Protein AF-A0A931ZXV3-F1 (afdb_monomer)

Solvent-accessible surface area (backbone atoms only — not comparable to full-atom values): 15435 Å² total; per-residue (Å²): 141,77,100,78,81,89,79,73,74,82,73,65,56,79,65,35,55,77,73,52,72,66,52,52,50,51,56,47,57,78,63,57,72,48,100,87,54,81,80,53,71,69,56,50,51,52,37,47,58,37,43,41,52,54,29,54,49,37,27,72,75,67,78,42,71,39,33,71,79,68,56,36,51,64,51,54,47,53,52,51,52,50,46,53,76,68,65,53,52,72,69,58,52,50,50,33,53,50,35,47,40,56,50,36,58,41,37,34,74,72,62,77,25,96,67,48,43,70,53,70,76,78,77,56,90,74,64,67,67,86,79,43,59,65,60,53,51,50,51,38,52,78,71,67,50,52,68,70,56,48,53,49,30,55,51,40,38,51,56,49,51,58,44,42,45,70,76,70,35,73,85,52,76,87,52,58,68,47,59,60,49,47,47,52,63,74,45,44,64,57,50,53,49,44,45,62,74,73,59,77,53,55,71,68,58,51,51,52,41,51,48,32,44,51,53,49,51,54,48,35,26,72,76,62,45,25,68,53,75,79,71,50,71,83,74,72,79,77,72,71,77,76,76,76,73,83,82,78,75,81,77,83,85,87,74,135

pLDDT: mean 74.28, std 17.93, range [25.81, 95.19]

Secondary structure (DSSP, 8-state):
--S----S----TTT-S---HHHHHHHHHHHT-STT-PPPHHHHHHHHHHHHHHHHHHHHHHSSPPPTTT--HHHHHHHHHHHHHTT--HHHHHHHHHHHHHHHHHHHHTTS-SS-TTSPP---TTS--TT-HHHHHHHHHHTT--HHHHHHHHHHHHHHHHHHHHHT-TTTTTS-HHHHHHHHHHHHHHHHHHHHHHS---HHHHHHHHHHHHHHHHHHHHTTSS-GGGTS-------PPP-PPP--PPPPP---

Sequence (256 aa):
MNPNDNSYKSYNLEASFNFSQEDLRELFNQTKLGHGRHFSEVTIKNYLADISHLGDWFVKEFHRPATAQEVTAEILKLFKDYLSGKKYSPRTIERHLSSIRTLFKVLKKQGIVAKDPTQKPAVDIEQKDAWHIRQFKDYLYVFGAADLTIKNYITDLRHFLGWVDQAVLASDFNSAEQYRFEKLIEVLPLYRQRLVKITNLAPASIKRKLSGIRKFLLWSAKEGFIRKELVETPRVPTAKPAVAAPVVLPAPNQAW

Structure (mmCIF, N/CA/C/O backbone):
data_AF-A0A931ZXV3-F1
#
_entry.id   AF-A0A931ZXV3-F1
#
loop_
_atom_site.group_PDB
_atom_site.id
_atom_site.type_symbol
_atom_site.label_atom_id
_atom_site.label_alt_id
_atom_site.label_comp_id
_atom_site.label_asym_id
_atom_site.label_entity_id
_atom_site.label_seq_id
_atom_site.pdbx_PDB_ins_code
_atom_site.Cartn_x
_atom_site.Cartn_y
_atom_site.Cartn_z
_atom_site.occupancy
_atom_site.B_iso_or_equiv
_atom_site.auth_seq_id
_atom_site.auth_comp_id
_atom_site.auth_asym_id
_atom_site.auth_atom_id
_atom_site.pdbx_PDB_model_num
ATOM 1 N N . MET A 1 1 ? -44.099 2.143 14.336 1.00 37.22 1 MET A N 1
ATOM 2 C CA . MET A 1 1 ? -43.015 2.424 13.370 1.00 37.22 1 MET A CA 1
ATOM 3 C C . MET A 1 1 ? -43.249 3.819 12.824 1.00 37.22 1 MET A C 1
ATOM 5 O O . MET A 1 1 ? -44.315 4.042 12.271 1.00 37.22 1 MET A O 1
ATOM 9 N N . ASN A 1 2 ? -42.319 4.750 13.049 1.00 25.81 2 ASN A N 1
ATOM 10 C CA . ASN A 1 2 ? -42.342 6.086 12.448 1.00 25.81 2 ASN A CA 1
ATOM 11 C C . ASN A 1 2 ? -41.019 6.276 11.670 1.00 25.81 2 ASN A C 1
ATOM 13 O O . ASN A 1 2 ? -39.975 6.023 12.271 1.00 25.81 2 ASN A O 1
ATOM 17 N N . PRO A 1 3 ? -41.028 6.648 10.373 1.00 34.56 3 PRO A N 1
ATOM 18 C CA . PRO A 1 3 ? -39.848 6.631 9.500 1.00 34.56 3 PRO A CA 1
ATOM 19 C C . PRO A 1 3 ? -38.984 7.907 9.550 1.00 34.56 3 PRO A C 1
ATOM 21 O O . PRO A 1 3 ? -38.171 8.112 8.657 1.00 34.56 3 PRO A O 1
ATOM 24 N N . ASN A 1 4 ? -39.154 8.771 10.555 1.00 35.97 4 ASN A N 1
ATOM 25 C CA . ASN A 1 4 ? -38.566 10.115 10.586 1.00 35.97 4 ASN A CA 1
ATOM 26 C C . ASN A 1 4 ? -37.928 10.460 11.943 1.00 35.97 4 ASN A C 1
ATOM 28 O O . ASN A 1 4 ? -38.341 11.404 12.610 1.00 35.97 4 ASN A O 1
ATOM 32 N N . ASP A 1 5 ? -36.886 9.728 12.332 1.00 33.16 5 ASP A N 1
ATOM 33 C CA . ASP A 1 5 ? -35.895 10.262 13.275 1.00 33.16 5 ASP A CA 1
ATOM 34 C C . ASP A 1 5 ? -34.510 10.200 12.627 1.00 33.16 5 ASP A C 1
ATOM 36 O O . ASP A 1 5 ? -33.680 9.330 12.885 1.00 33.16 5 ASP A O 1
ATOM 40 N N . ASN A 1 6 ? -34.331 11.086 11.649 1.00 33.66 6 ASN A N 1
ATOM 41 C CA . ASN A 1 6 ? -33.092 11.284 10.912 1.00 33.66 6 ASN A CA 1
ATOM 42 C C . ASN A 1 6 ? -32.371 12.530 11.458 1.00 33.66 6 ASN A C 1
ATOM 44 O O . ASN A 1 6 ? -32.012 13.427 10.699 1.00 33.66 6 ASN A O 1
ATOM 48 N N . SER A 1 7 ? -32.222 12.625 12.788 1.00 31.86 7 SER A N 1
ATOM 49 C CA . SER A 1 7 ? -31.469 13.703 13.452 1.00 31.86 7 SER A CA 1
ATOM 50 C C . SER A 1 7 ? -30.164 13.223 14.103 1.00 31.86 7 SER A C 1
ATOM 52 O O . SER A 1 7 ? -29.620 13.886 14.992 1.00 31.86 7 SER A O 1
ATOM 54 N N . TYR A 1 8 ? -29.627 12.079 13.685 1.00 32.88 8 TYR A N 1
ATOM 55 C CA . TYR A 1 8 ? -28.357 11.591 14.209 1.00 32.88 8 TYR A CA 1
ATOM 56 C C . TYR A 1 8 ? -27.224 12.197 13.399 1.00 32.88 8 TYR A C 1
ATOM 58 O O . TYR A 1 8 ? -27.027 11.857 12.236 1.00 32.88 8 TYR A O 1
ATOM 66 N N . LYS A 1 9 ? -26.555 13.165 14.038 1.00 36.66 9 LYS A N 1
ATOM 67 C CA . LYS A 1 9 ? -25.330 13.849 13.616 1.00 36.66 9 LYS A CA 1
ATOM 68 C C . LYS A 1 9 ? -24.634 13.110 12.478 1.00 36.66 9 LYS A C 1
ATOM 70 O O . LYS A 1 9 ? -24.043 12.055 12.683 1.00 36.66 9 LYS A O 1
ATOM 75 N N . SER A 1 10 ? -24.690 13.708 11.294 1.00 33.28 10 SER A N 1
ATOM 76 C CA . SER A 1 10 ? -23.795 13.417 10.186 1.00 33.28 10 SER A CA 1
ATOM 77 C C . SER A 1 10 ? -22.363 13.450 10.714 1.00 33.28 10 SER A C 1
ATOM 79 O O . SER A 1 10 ? -21.776 14.522 10.888 1.00 33.28 10 SER A O 1
ATOM 81 N N . TYR A 1 11 ? -21.820 12.288 11.061 1.00 44.19 11 TYR A N 1
ATOM 82 C CA . TYR A 1 11 ? -20.425 12.185 11.426 1.00 44.19 11 TYR A CA 1
ATOM 83 C C . TYR A 1 11 ? -19.626 12.648 10.214 1.00 44.19 11 TYR A C 1
ATOM 85 O O . TYR A 1 11 ? -19.637 11.993 9.174 1.00 44.19 11 TYR A O 1
ATOM 93 N N . ASN A 1 12 ? -18.931 13.777 10.342 1.00 42.66 12 ASN A N 1
ATOM 94 C CA . ASN A 1 12 ? -17.925 14.216 9.379 1.00 42.66 12 ASN A CA 1
ATOM 95 C C . ASN A 1 12 ? -16.690 13.296 9.487 1.00 42.66 12 ASN A C 1
ATOM 97 O O . ASN A 1 12 ? -15.582 13.731 9.788 1.00 42.66 12 ASN A O 1
ATOM 101 N N . LEU A 1 13 ? -16.882 11.994 9.249 1.00 48.91 13 LEU A N 1
ATOM 102 C CA . LEU A 1 13 ? -15.824 10.987 9.101 1.00 48.91 13 LEU A CA 1
ATOM 103 C C . LEU A 1 13 ? -15.033 11.188 7.802 1.00 48.91 13 LEU A C 1
ATOM 105 O O . LEU A 1 13 ? -13.986 10.573 7.616 1.00 48.91 13 LEU A O 1
ATOM 109 N N . GLU A 1 14 ? -15.502 12.095 6.942 1.00 43.53 14 GLU A N 1
ATOM 110 C CA . GLU A 1 14 ? -14.742 12.634 5.818 1.00 43.53 14 GLU A CA 1
ATOM 111 C C . GLU A 1 14 ? -13.642 13.620 6.253 1.00 43.53 14 GLU A C 1
ATOM 113 O O . GLU A 1 14 ? -12.768 13.926 5.449 1.00 43.53 14 GLU A O 1
ATOM 118 N N . ALA A 1 15 ? -13.631 14.109 7.505 1.00 48.56 15 ALA A N 1
ATOM 119 C CA . ALA A 1 15 ? -12.766 15.230 7.886 1.00 48.56 15 ALA A CA 1
ATOM 120 C C . ALA 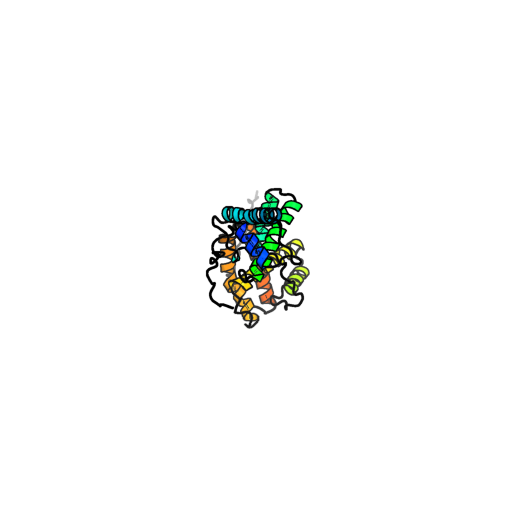A 1 15 ? -11.475 14.861 8.648 1.00 48.56 15 ALA A C 1
ATOM 122 O O . ALA A 1 15 ? -10.474 15.551 8.462 1.00 48.56 15 ALA A O 1
ATOM 123 N N . SER A 1 16 ? -11.439 13.833 9.515 1.00 59.50 16 SER A N 1
ATOM 124 C CA . SER A 1 16 ? -10.194 13.441 10.220 1.00 59.50 16 SER A CA 1
ATOM 125 C C . SER A 1 16 ? -10.300 12.149 11.058 1.00 59.50 16 SER A C 1
ATOM 127 O O . SER A 1 16 ? -11.379 11.803 11.526 1.00 59.50 16 SER A O 1
ATOM 129 N N . PHE A 1 17 ? -9.166 11.494 11.355 1.00 66.38 17 PHE A N 1
ATOM 130 C CA . PHE A 1 17 ? -9.005 10.418 12.367 1.00 66.38 17 PHE A CA 1
ATOM 131 C C . PHE A 1 17 ? -9.146 10.881 13.840 1.00 66.38 17 PHE A C 1
ATOM 133 O O . PHE A 1 17 ? -8.541 10.300 14.742 1.00 66.38 17 PHE A O 1
ATOM 140 N N . ASN A 1 18 ? -9.945 11.911 14.111 1.00 64.50 18 ASN A N 1
ATOM 141 C CA . ASN A 1 18 ? -10.156 12.450 15.457 1.00 64.50 18 ASN A CA 1
ATOM 142 C C . ASN A 1 18 ? -11.434 11.880 16.077 1.00 64.50 18 ASN A C 1
ATOM 144 O O . ASN A 1 18 ? -12.425 12.586 16.239 1.00 64.50 18 ASN A O 1
ATOM 148 N N . PHE A 1 19 ? -11.416 10.589 16.403 1.00 68.25 19 PHE A N 1
ATOM 149 C CA . PHE A 1 19 ? -12.528 9.957 17.110 1.00 68.25 19 PHE A CA 1
ATOM 150 C C . PHE A 1 19 ? -12.560 10.398 18.583 1.00 68.25 19 PHE A C 1
ATOM 152 O O . PHE A 1 19 ? -11.521 10.469 19.235 1.00 68.25 19 PHE A O 1
ATOM 159 N N . SER A 1 20 ? -13.744 10.649 19.134 1.00 71.81 20 SER A N 1
ATOM 160 C CA . SER A 1 20 ? -13.982 10.702 20.580 1.00 71.81 20 SER A CA 1
ATOM 161 C C . SER A 1 20 ? -14.207 9.294 21.159 1.00 71.81 20 SER A C 1
ATOM 163 O O . SER A 1 20 ? -14.330 8.304 20.427 1.00 71.81 20 SER A O 1
ATOM 165 N N . GLN A 1 21 ? -14.251 9.174 22.494 1.00 72.69 21 GLN A N 1
ATOM 166 C CA . GLN A 1 21 ? -14.599 7.898 23.138 1.00 72.69 21 GLN A CA 1
ATOM 167 C C . GLN A 1 21 ? -16.034 7.488 22.797 1.00 72.69 21 GLN A C 1
ATOM 169 O O . GLN A 1 21 ? -16.299 6.307 22.574 1.00 72.69 21 GLN A O 1
ATOM 174 N N . GLU A 1 22 ? -16.937 8.462 22.729 1.00 73.88 22 GLU A N 1
ATOM 175 C CA . GLU A 1 22 ? -18.334 8.306 22.348 1.00 73.88 22 GLU A CA 1
ATOM 176 C C . GLU A 1 22 ? -18.450 7.805 20.906 1.00 73.88 22 GLU A C 1
ATOM 178 O O . GLU A 1 22 ? -19.170 6.834 20.671 1.00 73.88 22 GLU A O 1
ATOM 183 N N . ASP A 1 23 ? -17.666 8.367 19.979 1.00 76.38 23 ASP A N 1
ATOM 184 C CA . ASP A 1 23 ? -17.665 7.949 18.572 1.00 76.38 23 ASP A CA 1
ATOM 185 C C . ASP A 1 23 ? -17.268 6.479 18.442 1.00 76.38 23 ASP A C 1
ATOM 187 O O . ASP A 1 23 ? -17.995 5.693 17.840 1.00 76.38 23 ASP A O 1
ATOM 191 N N . LEU A 1 24 ? -16.148 6.062 19.050 1.00 75.50 24 LEU A N 1
ATOM 192 C CA . LEU A 1 24 ? -15.716 4.659 18.989 1.00 75.50 24 LEU A CA 1
ATOM 193 C C . LEU A 1 24 ? -16.680 3.717 19.706 1.00 75.50 24 LEU A C 1
ATOM 195 O O . LEU A 1 24 ? -16.879 2.584 19.260 1.00 75.50 24 LEU A O 1
ATOM 199 N N . ARG A 1 25 ? -17.280 4.162 20.813 1.00 76.00 25 ARG A N 1
ATOM 200 C CA . ARG A 1 25 ? -18.271 3.377 21.548 1.00 76.00 25 ARG A CA 1
ATOM 201 C C . ARG A 1 25 ? -19.493 3.114 20.681 1.00 76.00 25 ARG A C 1
ATOM 203 O O . ARG A 1 25 ? -19.927 1.967 20.588 1.00 76.00 25 ARG A O 1
ATOM 210 N N . GLU A 1 26 ? -20.024 4.141 20.033 1.00 75.88 26 GLU A N 1
ATOM 211 C CA . GLU A 1 26 ? -21.154 4.016 19.118 1.00 75.88 26 GLU A CA 1
ATOM 212 C C . GLU A 1 26 ? -20.805 3.121 17.924 1.00 75.88 26 GLU A C 1
ATOM 214 O O . GLU A 1 26 ? -21.494 2.127 17.671 1.00 75.88 26 GLU A O 1
ATOM 219 N N . LEU A 1 27 ? -19.666 3.392 17.283 1.00 74.94 27 LEU A N 1
ATOM 220 C CA . LEU A 1 27 ? -19.156 2.639 16.142 1.00 74.94 27 LEU A CA 1
ATOM 221 C C . LEU A 1 27 ? -19.032 1.139 16.467 1.00 74.94 27 LEU A C 1
ATOM 22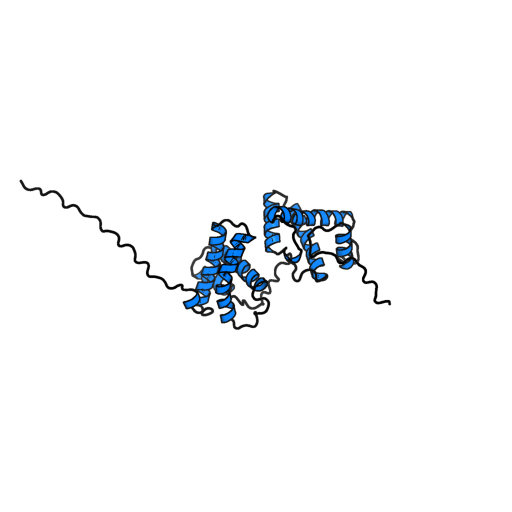3 O O . LEU A 1 27 ? -19.475 0.270 15.712 1.00 74.94 27 LEU A O 1
ATOM 227 N N . PHE A 1 28 ? -18.467 0.795 17.625 1.00 76.44 28 PHE A N 1
ATOM 228 C CA . PHE A 1 28 ? -18.265 -0.600 18.020 1.00 76.44 28 PHE A CA 1
ATOM 229 C C . PHE A 1 28 ? -19.561 -1.283 18.474 1.00 76.44 28 PHE A C 1
ATOM 231 O O . PHE A 1 28 ? -19.766 -2.463 18.163 1.00 76.44 28 PHE A O 1
ATOM 238 N N . ASN A 1 29 ? -20.455 -0.556 19.150 1.00 72.81 29 ASN A N 1
ATOM 239 C CA . ASN A 1 29 ? -21.741 -1.075 19.619 1.00 72.81 29 ASN A CA 1
ATOM 240 C C . ASN A 1 29 ? -22.680 -1.428 18.461 1.00 72.81 29 ASN A C 1
ATOM 242 O O . ASN A 1 29 ? -23.260 -2.516 18.457 1.00 72.81 29 ASN A O 1
ATOM 246 N N . GLN A 1 30 ? -22.783 -0.560 17.451 1.00 67.31 30 GLN A N 1
ATOM 247 C CA . GLN A 1 30 ? -23.613 -0.801 16.264 1.00 67.31 30 GLN A CA 1
ATOM 248 C C . GLN A 1 30 ? -23.159 -2.044 15.485 1.00 67.31 30 GLN A C 1
ATOM 250 O O . GLN A 1 30 ? -23.952 -2.753 14.865 1.00 67.31 30 GLN A O 1
ATOM 255 N N . THR A 1 31 ? -21.867 -2.361 15.557 1.00 63.34 31 THR A N 1
ATOM 256 C CA . THR A 1 31 ? -21.257 -3.389 14.715 1.00 63.34 31 THR A CA 1
ATOM 257 C C . THR A 1 31 ? -21.277 -4.788 15.345 1.00 63.34 31 THR A C 1
ATOM 259 O O . THR A 1 31 ? -20.974 -5.764 14.648 1.00 63.34 31 THR A O 1
ATOM 262 N N . LYS A 1 32 ? -21.685 -4.913 16.623 1.00 61.75 32 LYS A N 1
ATOM 263 C CA . LYS A 1 32 ? -21.691 -6.157 17.426 1.00 61.75 32 LYS A CA 1
ATOM 264 C C . LYS A 1 32 ? -20.383 -6.950 17.299 1.00 61.75 32 LYS A C 1
ATOM 266 O O . LYS A 1 32 ? -20.374 -8.131 16.944 1.00 61.75 32 LYS A O 1
ATOM 271 N N . LEU A 1 33 ? -19.250 -6.292 17.533 1.00 59.88 33 LEU A N 1
ATOM 272 C CA . LEU A 1 33 ? -17.949 -6.958 17.539 1.00 59.88 33 LEU A CA 1
ATOM 273 C C . LEU A 1 33 ? -17.781 -7.793 18.817 1.00 59.88 33 LEU A C 1
ATOM 275 O O . LEU A 1 33 ? -17.351 -7.297 19.849 1.00 59.88 33 LEU A O 1
ATOM 279 N N . GLY A 1 34 ? -18.106 -9.081 18.715 1.00 46.31 34 GLY A N 1
ATOM 280 C CA . GLY A 1 34 ? -18.023 -10.053 19.807 1.00 46.31 34 GLY A CA 1
ATOM 281 C C . GLY A 1 34 ? -19.412 -10.491 20.255 1.00 46.31 34 GLY A C 1
ATOM 282 O O . GLY A 1 34 ? -20.299 -9.655 20.334 1.00 46.31 34 GLY A O 1
ATOM 283 N N . HIS A 1 35 ? -19.572 -11.800 20.483 1.00 47.56 35 HIS A N 1
ATOM 284 C CA . HIS A 1 35 ? -20.712 -12.607 20.969 1.00 47.56 35 HIS A CA 1
ATOM 285 C C . HIS A 1 35 ? -21.844 -11.907 21.780 1.00 47.56 35 HIS A C 1
ATOM 287 O O . HIS A 1 35 ? -22.219 -12.373 22.851 1.00 47.56 35 HIS A O 1
ATOM 293 N N . GLY A 1 36 ? -22.401 -10.792 21.303 1.00 54.00 36 GLY A N 1
ATOM 294 C CA . GLY A 1 36 ? -23.439 -10.004 21.968 1.00 54.00 36 GLY A CA 1
ATOM 295 C C . GLY A 1 36 ? -23.000 -9.141 23.163 1.00 54.00 36 GLY A C 1
ATOM 296 O O . GLY A 1 36 ? -23.876 -8.721 23.910 1.00 54.00 36 GLY A O 1
ATOM 297 N N . ARG A 1 37 ? -21.702 -8.863 23.384 1.00 56.44 37 ARG A N 1
ATOM 298 C CA . ARG A 1 37 ? -21.237 -8.055 24.540 1.00 56.44 37 ARG A CA 1
ATOM 299 C C . ARG A 1 37 ? -20.595 -6.729 24.132 1.00 56.44 37 ARG A C 1
ATOM 301 O O . ARG A 1 37 ? -19.805 -6.683 23.196 1.00 56.44 37 ARG A O 1
ATOM 308 N N . HIS A 1 38 ? -20.901 -5.679 24.892 1.00 67.62 38 HIS A N 1
ATOM 309 C CA . HIS A 1 38 ? -20.267 -4.364 24.791 1.00 67.62 38 HIS A CA 1
ATOM 310 C C . HIS A 1 38 ? -18.815 -4.407 25.295 1.00 67.62 38 HIS A C 1
ATOM 312 O O . HIS A 1 38 ? -18.513 -5.096 26.272 1.00 67.62 38 HIS A O 1
ATOM 318 N N . PHE A 1 39 ? -17.915 -3.658 24.651 1.00 72.06 39 PHE A N 1
ATOM 319 C CA . PHE A 1 39 ? -16.560 -3.455 25.171 1.00 72.06 39 PHE A CA 1
ATOM 320 C C . PHE A 1 39 ? -16.594 -2.610 26.452 1.00 72.06 39 PHE A C 1
ATOM 322 O O . PHE A 1 39 ? -17.440 -1.727 26.595 1.00 72.06 39 PHE A O 1
ATOM 329 N N . SER A 1 40 ? -15.659 -2.858 27.374 1.00 80.00 40 SER A N 1
ATOM 330 C CA . SER A 1 40 ? -15.504 -2.020 28.568 1.00 80.00 40 SER A CA 1
ATOM 331 C C . SER A 1 40 ? -14.970 -0.630 28.201 1.00 80.00 40 SER A C 1
ATOM 333 O O . SER A 1 40 ? -14.288 -0.465 27.187 1.00 80.00 40 SER A O 1
ATOM 335 N N . GLU A 1 41 ? -15.213 0.366 29.055 1.00 78.00 41 GLU A N 1
ATOM 336 C CA . GLU A 1 41 ? -14.675 1.722 28.863 1.00 78.00 41 GLU A CA 1
ATOM 337 C C . GLU A 1 41 ? -13.147 1.737 28.775 1.00 78.00 41 GLU A C 1
ATOM 339 O O . GLU A 1 41 ? -12.574 2.448 27.954 1.00 78.00 41 GLU A O 1
ATOM 344 N N . VAL A 1 42 ? -12.475 0.909 29.579 1.00 80.50 42 VAL A N 1
ATOM 345 C CA . VAL A 1 42 ? -11.012 0.770 29.551 1.00 80.50 42 VAL A CA 1
ATOM 346 C C . VAL A 1 42 ? -10.549 0.239 28.194 1.00 80.50 42 VAL A C 1
ATOM 348 O O . VAL A 1 42 ? -9.579 0.734 27.625 1.00 80.50 42 VAL A O 1
ATOM 351 N N . THR A 1 43 ? -11.260 -0.743 27.638 1.00 81.50 43 THR A N 1
ATOM 352 C CA . THR A 1 43 ? -10.966 -1.276 26.307 1.00 81.50 43 THR A CA 1
ATOM 353 C C . THR A 1 43 ? -11.169 -0.215 25.223 1.00 81.50 43 THR A C 1
ATOM 355 O O . THR A 1 43 ? -10.306 -0.078 24.360 1.00 81.50 43 THR A O 1
ATOM 358 N N . ILE A 1 44 ? -12.248 0.571 25.287 1.00 82.56 44 ILE A N 1
ATOM 359 C CA . ILE A 1 44 ? -12.516 1.662 24.334 1.00 82.56 44 ILE A CA 1
ATOM 360 C C . ILE A 1 44 ? -11.432 2.743 24.421 1.00 82.56 44 ILE A C 1
ATOM 362 O O . ILE A 1 44 ? -10.899 3.144 23.391 1.00 82.56 44 ILE A O 1
ATOM 366 N N . LYS A 1 45 ? -11.032 3.154 25.631 1.00 82.38 45 LYS A N 1
ATOM 367 C CA . LYS A 1 45 ? -9.932 4.110 25.849 1.00 82.38 45 LYS A CA 1
ATOM 368 C C . LYS A 1 45 ? -8.612 3.620 25.258 1.00 82.38 45 LYS A C 1
ATOM 370 O O . LYS A 1 45 ? -7.903 4.392 24.620 1.00 82.38 45 LYS A O 1
ATOM 375 N N . ASN A 1 46 ? -8.298 2.337 25.431 1.00 85.06 46 ASN A N 1
ATOM 376 C CA . ASN A 1 46 ? -7.087 1.747 24.864 1.00 85.06 46 ASN A CA 1
ATOM 377 C C . ASN A 1 46 ? -7.121 1.728 23.332 1.00 85.06 46 ASN A C 1
ATOM 379 O O . ASN A 1 46 ? -6.126 2.087 22.706 1.00 85.06 46 ASN A O 1
ATOM 383 N N . TYR A 1 47 ? -8.260 1.354 22.736 1.00 87.00 47 TYR A N 1
ATOM 384 C CA . TYR A 1 47 ? -8.451 1.438 21.288 1.00 87.00 47 TYR A CA 1
ATOM 385 C C . TYR A 1 47 ? -8.294 2.874 20.791 1.00 87.00 47 TYR A C 1
ATOM 387 O O . TYR A 1 47 ? -7.585 3.095 19.813 1.00 87.00 47 TYR A O 1
ATOM 395 N N . LEU A 1 48 ? -8.902 3.838 21.487 1.00 85.81 48 LEU A N 1
ATOM 396 C CA . LEU A 1 48 ? -8.817 5.246 21.133 1.00 85.81 48 LEU A CA 1
ATOM 397 C C . LEU A 1 48 ? -7.369 5.730 21.121 1.00 85.81 48 LEU A C 1
ATOM 399 O O . LEU A 1 48 ? -6.912 6.222 20.098 1.00 85.81 48 LEU A O 1
ATOM 403 N N . ALA A 1 49 ? -6.632 5.513 22.212 1.00 85.69 49 ALA A N 1
ATOM 404 C CA . ALA A 1 49 ? -5.227 5.904 22.305 1.00 85.69 49 ALA A CA 1
ATOM 405 C C . ALA A 1 49 ? -4.385 5.297 21.169 1.00 85.69 49 ALA A C 1
ATOM 407 O O . ALA A 1 49 ? -3.525 5.958 20.586 1.00 85.69 49 ALA A O 1
ATOM 408 N N . ASP A 1 50 ? -4.659 4.040 20.817 1.00 89.44 50 ASP A N 1
ATOM 409 C CA . ASP A 1 50 ? -3.934 3.354 19.756 1.00 89.44 50 ASP A CA 1
ATOM 410 C C . ASP A 1 50 ? -4.250 3.887 18.358 1.00 89.44 50 ASP A C 1
ATOM 412 O O . ASP A 1 50 ? -3.349 3.932 17.519 1.00 89.44 50 ASP A O 1
ATOM 416 N N . ILE A 1 51 ? -5.503 4.276 18.113 1.00 88.75 51 ILE A N 1
ATOM 417 C CA . ILE A 1 51 ? -5.968 4.871 16.856 1.00 88.75 51 ILE A CA 1
ATOM 418 C C . ILE A 1 51 ? -5.462 6.314 16.735 1.00 88.75 51 ILE A C 1
ATOM 420 O O . ILE A 1 51 ? -4.981 6.698 15.669 1.00 88.75 51 ILE A O 1
ATOM 424 N N . SER A 1 52 ? -5.482 7.091 17.821 1.00 87.12 52 SER A N 1
ATOM 425 C CA . SER A 1 52 ? -4.965 8.464 17.846 1.00 87.12 52 SER A CA 1
ATOM 426 C C . SER A 1 52 ? -3.487 8.522 17.471 1.00 87.12 52 SER A C 1
ATOM 428 O O . SER A 1 52 ? -3.101 9.394 16.706 1.00 87.12 52 SER A O 1
ATOM 430 N N . HIS A 1 53 ? -2.666 7.547 17.878 1.00 89.06 53 HIS A N 1
ATOM 431 C CA . HIS A 1 53 ? -1.265 7.489 17.440 1.00 89.06 53 HIS A CA 1
ATOM 432 C C . HIS A 1 53 ? -1.093 7.402 15.916 1.00 89.06 53 HIS A C 1
ATOM 434 O O . HIS A 1 53 ? -0.120 7.947 15.392 1.00 89.06 53 HIS A O 1
ATOM 440 N N . LEU A 1 54 ? -2.003 6.728 15.202 1.00 88.75 54 LEU A N 1
ATOM 441 C CA . LEU A 1 54 ? -1.991 6.707 13.737 1.00 88.75 54 LEU A CA 1
ATOM 442 C C . LEU A 1 54 ? -2.322 8.098 13.181 1.00 88.75 54 LEU A C 1
ATOM 444 O O . LEU A 1 54 ? -1.611 8.575 12.299 1.00 88.75 54 LEU A O 1
ATOM 448 N N . GLY A 1 55 ? -3.360 8.749 13.714 1.00 84.50 55 GLY A N 1
ATOM 449 C CA . GLY A 1 55 ? -3.753 10.108 13.328 1.00 84.50 55 GLY A CA 1
ATOM 450 C C . GLY A 1 55 ? -2.647 11.135 13.585 1.00 84.50 55 GLY A C 1
ATOM 451 O O . GLY A 1 55 ? -2.259 11.863 12.674 1.00 84.50 55 GLY A O 1
ATOM 452 N N . ASP A 1 56 ? -2.067 11.128 14.785 1.00 85.00 56 ASP A N 1
ATOM 453 C CA . ASP A 1 56 ? -0.975 12.017 15.191 1.00 85.00 56 ASP A CA 1
ATOM 454 C C . ASP A 1 56 ? 0.266 11.835 14.323 1.00 85.00 56 ASP A C 1
ATOM 456 O O . ASP A 1 56 ? 0.909 12.808 13.923 1.00 85.00 56 ASP A O 1
ATOM 460 N N . TRP A 1 57 ? 0.638 10.580 14.049 1.00 89.25 57 TRP A N 1
ATOM 461 C CA . TRP A 1 57 ? 1.745 10.290 13.148 1.00 89.25 57 TRP A CA 1
ATOM 462 C C . TRP A 1 57 ? 1.447 10.811 11.742 1.00 89.25 57 TRP A C 1
ATOM 464 O O . TRP A 1 57 ? 2.305 11.458 11.149 1.00 89.25 57 TRP A O 1
ATOM 474 N N . PHE A 1 58 ? 0.232 10.607 11.235 1.00 84.00 58 PHE A N 1
ATOM 475 C CA . PHE A 1 58 ? -0.143 11.079 9.909 1.00 84.00 58 PHE A CA 1
ATOM 476 C C . PHE A 1 58 ? -0.095 12.609 9.809 1.00 84.00 58 PHE A C 1
ATOM 478 O O . PHE A 1 58 ? 0.449 13.140 8.846 1.00 84.00 58 PHE A O 1
ATOM 485 N N . VAL A 1 59 ? -0.583 13.333 10.821 1.00 81.50 59 VAL A N 1
ATOM 486 C CA . VAL A 1 59 ? -0.484 14.803 10.874 1.00 81.50 59 VAL A CA 1
ATOM 487 C C . VAL A 1 59 ? 0.972 15.258 10.886 1.00 81.50 59 VAL A C 1
ATOM 489 O O . VAL A 1 59 ? 1.316 16.223 10.208 1.00 81.50 59 VAL A O 1
ATOM 492 N N . LYS A 1 60 ? 1.847 14.565 11.620 1.00 79.75 60 LYS A N 1
ATOM 493 C CA . LYS A 1 60 ? 3.283 14.884 11.650 1.00 79.75 60 LYS A CA 1
ATOM 494 C C . LYS A 1 60 ? 3.969 14.616 10.313 1.00 79.75 60 LYS A C 1
ATOM 496 O O . LYS A 1 60 ? 4.823 15.402 9.923 1.00 79.75 60 LYS A O 1
ATOM 501 N N . GLU A 1 61 ? 3.604 13.529 9.640 1.00 82.50 61 GLU A N 1
ATOM 502 C CA . GLU A 1 61 ? 4.233 13.085 8.392 1.00 82.50 61 GLU A CA 1
ATOM 503 C C . GLU A 1 61 ? 3.724 13.863 7.166 1.00 82.50 61 GLU A C 1
ATOM 505 O O . GLU A 1 61 ? 4.495 14.176 6.265 1.00 82.50 61 GLU A O 1
ATOM 510 N N . PHE A 1 62 ? 2.430 14.198 7.131 1.00 78.00 62 PHE A N 1
ATOM 511 C CA . PHE A 1 62 ? 1.761 14.781 5.961 1.00 78.00 62 PHE A CA 1
ATOM 512 C C . PHE A 1 62 ? 1.238 16.208 6.189 1.00 78.00 62 PHE A C 1
ATOM 514 O O . PHE A 1 62 ? 0.638 16.785 5.283 1.00 78.00 62 PHE A O 1
ATOM 521 N N . HIS A 1 63 ? 1.457 16.781 7.378 1.00 76.75 63 HIS A N 1
ATOM 522 C CA . HIS A 1 63 ? 1.066 18.146 7.769 1.00 76.75 63 HIS A CA 1
ATOM 523 C C . HIS A 1 63 ? -0.430 18.462 7.620 1.00 76.75 63 HIS A C 1
ATOM 525 O O . HIS A 1 63 ? -0.823 19.614 7.445 1.00 76.75 63 HIS A O 1
ATOM 531 N N . ARG A 1 64 ? -1.276 17.433 7.702 1.00 77.50 64 ARG A N 1
ATOM 532 C CA . ARG A 1 64 ? -2.739 17.534 7.653 1.00 77.50 64 ARG A CA 1
ATOM 533 C C . ARG A 1 64 ? -3.383 16.292 8.277 1.00 77.50 64 ARG A C 1
ATOM 535 O O . ARG A 1 64 ? -2.713 15.262 8.365 1.00 77.50 64 ARG A O 1
ATOM 542 N N . PRO A 1 65 ? -4.663 16.339 8.677 1.00 74.38 65 PRO A N 1
ATOM 543 C CA . PRO A 1 65 ? -5.359 15.147 9.148 1.00 74.38 65 PRO A CA 1
ATOM 544 C C . PRO A 1 65 ? -5.517 14.092 8.043 1.00 74.38 65 PRO A C 1
ATOM 546 O O . PRO A 1 65 ? -5.667 14.417 6.862 1.00 74.38 65 PRO A O 1
ATOM 549 N N . ALA A 1 66 ? -5.497 12.821 8.451 1.00 74.81 66 ALA A N 1
ATOM 550 C CA . ALA A 1 66 ? -5.883 11.696 7.603 1.00 74.81 66 ALA A CA 1
ATOM 551 C C . ALA A 1 66 ? -7.401 11.590 7.496 1.00 74.81 66 ALA A C 1
ATOM 553 O O . ALA A 1 66 ? -8.094 11.736 8.502 1.00 74.81 66 ALA A O 1
ATOM 554 N N . THR A 1 67 ? -7.891 11.196 6.326 1.00 80.19 67 THR A N 1
ATOM 555 C CA . THR A 1 67 ? -9.246 10.656 6.150 1.00 80.19 67 THR A CA 1
ATOM 556 C C . THR A 1 67 ? -9.217 9.127 6.111 1.00 80.19 67 THR A C 1
ATOM 558 O O . THR A 1 67 ? -8.195 8.521 5.766 1.00 80.19 67 THR A O 1
ATOM 561 N N . ALA A 1 68 ? -10.328 8.472 6.467 1.00 80.56 68 ALA A N 1
ATOM 562 C CA . ALA A 1 68 ? -10.419 7.007 6.519 1.00 80.56 68 ALA A CA 1
ATOM 563 C C . ALA A 1 68 ? -10.031 6.330 5.192 1.00 80.56 68 ALA A C 1
ATOM 565 O O . ALA A 1 68 ? -9.424 5.260 5.191 1.00 80.56 68 AL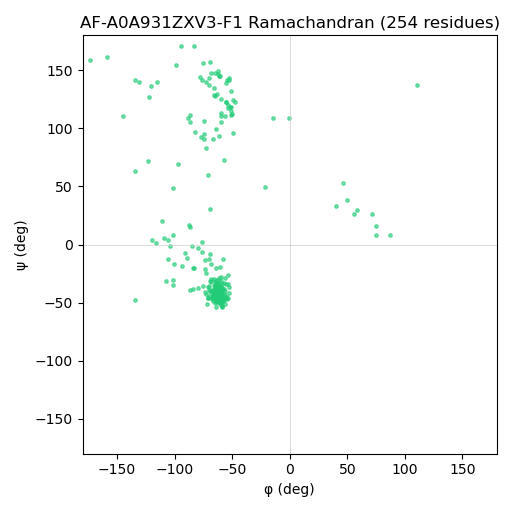A A O 1
ATOM 566 N N . GLN A 1 69 ? -10.339 6.978 4.070 1.00 76.75 69 GLN A N 1
ATOM 567 C CA . GLN A 1 69 ? -10.087 6.502 2.712 1.00 76.75 69 GLN A CA 1
ATOM 568 C C . GLN A 1 69 ? -8.600 6.561 2.329 1.00 76.75 69 GLN A C 1
ATOM 570 O O . GLN A 1 69 ? -8.147 5.798 1.477 1.00 76.75 69 GLN A O 1
ATOM 575 N N . GLU A 1 70 ? -7.821 7.435 2.967 1.00 76.12 70 GLU A N 1
ATOM 576 C CA . GLU A 1 70 ? -6.397 7.619 2.667 1.00 76.12 70 GLU A CA 1
ATOM 577 C C . GLU A 1 70 ? -5.497 6.610 3.371 1.00 76.12 70 GLU A C 1
ATOM 579 O O . GLU A 1 70 ? -4.364 6.368 2.943 1.00 76.12 70 GLU A O 1
ATOM 584 N N . VAL A 1 71 ? -5.990 5.984 4.437 1.00 84.00 71 VAL A N 1
ATOM 585 C CA . VAL A 1 71 ? -5.250 4.945 5.143 1.00 84.00 71 VAL A CA 1
ATOM 586 C C . VAL A 1 71 ? -5.321 3.656 4.334 1.00 84.00 71 VAL A C 1
ATOM 588 O O . VAL A 1 71 ? -6.230 2.842 4.446 1.00 84.00 71 VAL A O 1
ATOM 591 N N . THR A 1 72 ? -4.313 3.474 3.491 1.00 85.81 72 THR A N 1
ATOM 592 C CA . THR A 1 72 ? -4.106 2.267 2.687 1.00 85.81 72 THR A CA 1
ATOM 593 C C . THR A 1 72 ? -3.156 1.288 3.383 1.00 85.81 72 THR A C 1
ATOM 595 O O . THR A 1 72 ? -2.478 1.630 4.354 1.00 85.81 72 THR A O 1
ATOM 598 N N . ALA A 1 73 ? -3.022 0.071 2.847 1.00 84.69 73 ALA A N 1
ATOM 599 C CA . ALA A 1 73 ? -2.019 -0.891 3.316 1.00 84.69 73 ALA A CA 1
ATOM 600 C C . ALA A 1 73 ? -0.579 -0.328 3.266 1.00 84.69 73 ALA A C 1
ATOM 602 O O . ALA A 1 73 ? 0.267 -0.705 4.078 1.00 84.69 73 ALA A O 1
ATOM 603 N N . GLU A 1 74 ? -0.297 0.598 2.340 1.00 79.19 74 GLU A N 1
ATOM 604 C CA . GLU A 1 74 ? 0.994 1.288 2.261 1.00 79.19 74 GLU A CA 1
ATOM 605 C C . GLU A 1 74 ? 1.186 2.262 3.429 1.00 79.19 74 GLU A C 1
ATOM 607 O O . GLU A 1 74 ? 2.241 2.242 4.062 1.00 79.19 74 GLU A O 1
ATOM 612 N N . ILE A 1 75 ? 0.159 3.049 3.768 1.00 85.12 75 ILE A N 1
ATOM 613 C CA . ILE A 1 75 ? 0.184 3.948 4.932 1.00 85.12 75 ILE A CA 1
ATOM 614 C C . ILE A 1 75 ? 0.369 3.153 6.226 1.00 85.12 75 ILE A C 1
ATOM 616 O O . ILE A 1 75 ? 1.192 3.520 7.059 1.00 85.12 75 ILE A O 1
ATOM 620 N N . LEU A 1 76 ? -0.310 2.012 6.373 1.00 90.12 76 LEU A N 1
ATOM 621 C CA . LEU A 1 76 ? -0.136 1.141 7.540 1.00 90.12 76 LEU A CA 1
ATOM 622 C C . LEU A 1 76 ? 1.270 0.546 7.640 1.00 90.12 76 LEU A C 1
ATOM 624 O O . LEU A 1 76 ? 1.782 0.345 8.743 1.00 90.12 76 LEU A O 1
ATOM 628 N N . LYS A 1 77 ? 1.914 0.274 6.501 1.00 88.69 77 LYS A N 1
ATOM 629 C CA . LYS A 1 77 ? 3.310 -0.163 6.475 1.00 88.69 77 LYS A CA 1
ATOM 630 C C . LYS A 1 77 ? 4.248 0.957 6.926 1.00 88.69 77 LYS A C 1
ATOM 632 O O . LYS A 1 77 ? 5.079 0.709 7.791 1.00 88.69 77 LYS A O 1
ATOM 637 N N . LEU A 1 78 ? 4.074 2.173 6.403 1.00 84.12 78 LEU A N 1
ATOM 638 C CA . LEU A 1 78 ? 4.853 3.343 6.825 1.00 84.12 78 LEU A CA 1
ATOM 639 C C . LEU A 1 78 ? 4.685 3.617 8.325 1.00 84.12 78 LEU A C 1
ATOM 641 O O . LEU A 1 78 ? 5.672 3.812 9.029 1.00 84.12 78 LEU A O 1
ATOM 645 N N . PHE A 1 79 ? 3.456 3.526 8.835 1.00 90.62 79 PHE A N 1
ATOM 646 C CA . PHE A 1 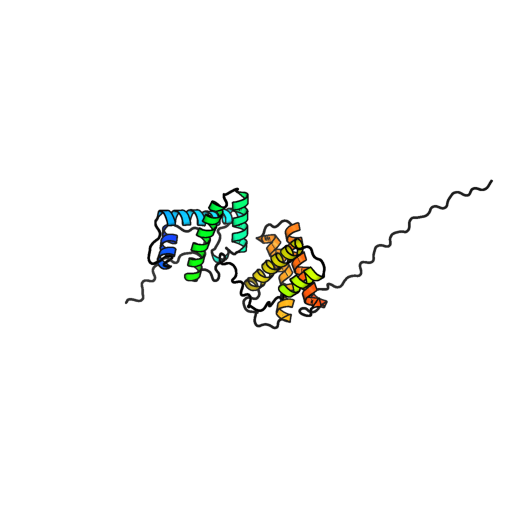79 ? 3.185 3.659 10.263 1.00 90.62 79 PHE A CA 1
ATOM 647 C C . PHE A 1 79 ? 3.892 2.575 11.090 1.00 90.62 79 PHE A C 1
ATOM 649 O O . PHE A 1 79 ? 4.505 2.862 12.118 1.00 90.62 79 PHE A O 1
ATOM 656 N N . LYS A 1 80 ? 3.866 1.316 10.636 1.00 90.50 80 LYS A N 1
ATOM 657 C CA . LYS A 1 80 ? 4.572 0.212 11.303 1.00 90.50 80 LYS A CA 1
ATOM 658 C C . LYS A 1 80 ? 6.088 0.430 11.334 1.00 90.50 80 LYS A C 1
ATOM 660 O O . LYS A 1 80 ? 6.727 0.146 12.353 1.00 90.50 80 LYS A O 1
ATOM 665 N N . ASP A 1 81 ? 6.655 0.924 10.239 1.00 85.38 81 ASP A N 1
ATOM 666 C CA . ASP A 1 81 ? 8.077 1.247 10.133 1.00 85.38 81 ASP A CA 1
ATOM 667 C C . ASP A 1 81 ? 8.434 2.411 11.080 1.00 85.38 81 ASP A C 1
ATOM 669 O O . ASP A 1 81 ? 9.420 2.323 11.814 1.00 85.38 81 ASP A O 1
ATOM 673 N N . TYR A 1 82 ? 7.578 3.436 11.179 1.00 89.12 82 TYR A N 1
ATOM 674 C CA . TYR A 1 82 ? 7.698 4.519 12.163 1.00 89.12 82 TYR A CA 1
ATOM 675 C C . TYR A 1 82 ? 7.698 4.003 13.612 1.00 89.12 82 TYR A C 1
ATOM 677 O O . TYR A 1 82 ? 8.589 4.351 14.393 1.00 89.12 82 TYR A O 1
ATOM 685 N N . LEU A 1 83 ? 6.752 3.129 13.980 1.00 89.00 83 LEU A N 1
ATOM 686 C CA . LEU A 1 83 ? 6.699 2.553 15.331 1.00 89.00 83 LEU A CA 1
ATOM 687 C C . LEU A 1 83 ? 7.953 1.726 15.652 1.00 89.00 83 LEU A C 1
ATOM 689 O O . LEU A 1 83 ? 8.457 1.750 16.776 1.00 89.00 83 LEU A O 1
ATOM 693 N N . SER A 1 84 ? 8.481 1.028 14.649 1.00 85.31 84 SER A N 1
ATOM 694 C CA . SER A 1 84 ? 9.711 0.247 14.765 1.00 85.31 84 SER A CA 1
ATOM 695 C C . SER A 1 84 ? 10.932 1.163 14.948 1.00 85.31 84 SER A C 1
ATOM 697 O O . SER A 1 84 ? 11.769 0.909 15.813 1.00 85.31 84 SER A O 1
ATOM 699 N N . GLY A 1 85 ? 10.994 2.287 14.222 1.00 79.00 85 GLY A N 1
ATOM 700 C CA . GLY A 1 85 ? 12.013 3.332 14.389 1.00 79.00 85 GLY A CA 1
ATOM 701 C C . GLY A 1 85 ? 11.984 4.012 15.764 1.00 79.00 85 GLY A C 1
ATOM 702 O O . GLY A 1 85 ? 13.030 4.379 16.297 1.00 79.00 85 GLY A O 1
ATOM 703 N N . LYS A 1 86 ? 10.805 4.108 16.393 1.00 82.44 86 LYS A N 1
ATOM 704 C CA . LYS A 1 86 ? 10.622 4.592 17.776 1.00 82.44 86 LYS A CA 1
ATOM 705 C C . LYS A 1 86 ? 11.009 3.573 18.858 1.00 82.44 86 LYS A C 1
ATOM 707 O O . LYS A 1 86 ? 10.879 3.883 20.038 1.00 82.44 86 LYS A O 1
ATOM 712 N N . LYS A 1 87 ? 11.503 2.386 18.479 1.00 82.56 87 LYS A N 1
ATOM 713 C CA . LYS A 1 87 ? 11.896 1.292 19.387 1.00 82.56 87 LYS A CA 1
ATOM 714 C C . LYS A 1 87 ? 10.757 0.791 20.291 1.00 82.56 87 LYS A C 1
ATOM 716 O O . LYS A 1 87 ? 11.011 0.302 21.391 1.00 82.56 87 LYS A O 1
ATOM 721 N N . TYR A 1 88 ? 9.503 0.876 19.839 1.00 85.69 88 TYR A N 1
ATOM 722 C CA . TYR A 1 88 ? 8.403 0.207 20.535 1.00 85.69 88 TYR A CA 1
ATOM 723 C C . TYR A 1 88 ? 8.603 -1.312 20.530 1.00 85.69 88 TYR A C 1
ATOM 725 O O . TYR A 1 88 ? 9.106 -1.886 19.563 1.00 85.69 88 TYR A O 1
ATOM 733 N N . SER A 1 89 ? 8.167 -1.981 21.602 1.00 89.75 89 SER A N 1
ATOM 734 C CA . SER A 1 89 ? 8.219 -3.444 21.656 1.00 89.75 89 SER A CA 1
ATOM 735 C C . SER A 1 89 ? 7.346 -4.068 20.553 1.00 89.75 89 SER A C 1
ATOM 737 O O . SER A 1 89 ? 6.292 -3.506 20.228 1.00 89.75 89 SER A O 1
ATOM 739 N N . PRO A 1 90 ? 7.692 -5.260 20.028 1.00 84.19 90 PRO A N 1
ATOM 740 C CA . PRO A 1 90 ? 6.852 -5.968 19.059 1.00 84.19 90 PRO A CA 1
ATOM 741 C C . PRO A 1 90 ? 5.404 -6.144 19.537 1.00 84.19 90 PRO A C 1
ATOM 743 O O . PRO A 1 90 ? 4.467 -6.005 18.755 1.00 84.19 90 PRO A O 1
ATOM 746 N N . ARG A 1 91 ? 5.212 -6.371 20.844 1.00 85.81 91 ARG A N 1
ATOM 747 C CA . ARG A 1 91 ? 3.892 -6.476 21.480 1.00 85.81 91 ARG A CA 1
ATOM 748 C C . ARG A 1 91 ? 3.108 -5.166 21.413 1.00 85.81 91 ARG A C 1
ATOM 750 O O . ARG A 1 91 ? 1.912 -5.186 21.143 1.00 85.81 91 ARG A O 1
ATOM 757 N N . THR A 1 92 ? 3.763 -4.033 21.650 1.00 86.56 92 THR A N 1
ATOM 758 C CA . THR A 1 92 ? 3.131 -2.710 21.555 1.00 86.56 92 THR A CA 1
ATOM 759 C C . THR A 1 92 ? 2.738 -2.398 20.115 1.00 86.56 92 THR A C 1
ATOM 761 O O . THR A 1 92 ? 1.622 -1.947 19.877 1.00 86.56 92 THR A O 1
ATOM 764 N N . ILE A 1 93 ? 3.618 -2.697 19.154 1.00 88.50 93 ILE A N 1
ATOM 765 C CA . ILE A 1 93 ? 3.335 -2.529 17.722 1.00 88.50 93 ILE A CA 1
ATOM 766 C C . ILE A 1 93 ? 2.120 -3.372 17.323 1.00 88.50 93 ILE A C 1
ATOM 768 O O . ILE A 1 93 ? 1.197 -2.866 16.690 1.00 88.50 93 ILE A O 1
ATOM 772 N N . GLU A 1 94 ? 2.081 -4.639 17.734 1.00 87.44 94 GLU A N 1
ATOM 773 C CA . GLU A 1 94 ? 0.963 -5.532 17.428 1.00 87.44 94 GLU A CA 1
ATOM 774 C C . GLU A 1 94 ? -0.351 -5.061 18.066 1.00 87.44 94 GLU A C 1
ATOM 776 O O . GLU A 1 94 ? -1.403 -5.150 17.435 1.00 87.44 94 GLU A O 1
ATOM 781 N N . ARG A 1 95 ? -0.294 -4.478 19.270 1.00 88.69 95 ARG A N 1
ATOM 782 C CA . ARG A 1 95 ? -1.454 -3.856 19.922 1.00 88.69 95 ARG A CA 1
ATOM 783 C C . ARG A 1 95 ? -2.026 -2.713 19.079 1.00 88.69 95 ARG A C 1
ATOM 785 O O . ARG A 1 95 ? -3.217 -2.736 18.783 1.00 88.69 95 ARG A O 1
ATOM 792 N N . HIS A 1 96 ? -1.183 -1.788 18.610 1.00 90.06 96 HIS A N 1
ATOM 793 C CA . HIS A 1 96 ? -1.614 -0.713 17.708 1.00 90.06 96 HIS A CA 1
ATOM 794 C C . HIS A 1 96 ? -2.257 -1.262 16.429 1.00 90.06 96 HIS A C 1
ATOM 796 O O . HIS A 1 96 ? -3.352 -0.849 16.052 1.00 90.06 96 HIS A O 1
ATOM 802 N N . LEU A 1 97 ? -1.613 -2.238 15.780 1.00 90.31 97 LEU A N 1
ATOM 803 C CA . LEU A 1 97 ? -2.136 -2.837 14.550 1.00 90.31 97 LEU A CA 1
ATOM 804 C C . LEU A 1 97 ? -3.456 -3.585 14.776 1.00 90.31 97 LEU A C 1
ATOM 806 O O . LEU A 1 97 ? -4.324 -3.561 13.906 1.00 90.31 97 LEU A O 1
ATOM 810 N N . SER A 1 98 ? -3.637 -4.221 15.934 1.00 88.19 98 SER A N 1
ATOM 811 C CA . SER A 1 98 ? -4.900 -4.863 16.301 1.00 88.19 98 SER A CA 1
ATOM 812 C C . SER A 1 98 ? -6.023 -3.843 16.484 1.00 88.19 98 SER A C 1
ATOM 814 O O . SER A 1 98 ? -7.133 -4.072 16.010 1.00 88.19 98 SER A O 1
ATOM 816 N N . SER A 1 99 ? -5.732 -2.705 17.114 1.00 89.31 99 SER A N 1
ATOM 817 C CA . SER A 1 99 ? -6.681 -1.599 17.272 1.00 89.31 99 SER A CA 1
ATOM 818 C C . SER A 1 99 ? -7.144 -1.037 15.933 1.00 89.31 99 SER A C 1
ATOM 820 O O . SER A 1 99 ? -8.342 -0.879 15.695 1.00 89.31 99 SER A O 1
ATOM 822 N N . ILE A 1 100 ? -6.202 -0.859 15.010 1.00 90.81 100 ILE A N 1
ATOM 823 C CA . ILE A 1 100 ? -6.479 -0.400 13.650 1.00 90.81 100 ILE A CA 1
ATOM 824 C C . ILE A 1 100 ? -7.296 -1.444 12.865 1.00 90.81 100 ILE A C 1
ATOM 826 O O . ILE A 1 100 ? -8.276 -1.081 12.219 1.00 90.81 100 ILE A O 1
ATOM 830 N N . ARG A 1 101 ? -6.969 -2.744 12.955 1.00 89.19 101 ARG A N 1
ATOM 831 C CA . ARG A 1 101 ? -7.766 -3.832 12.338 1.00 89.19 101 ARG A CA 1
ATOM 832 C C . ARG A 1 101 ? -9.222 -3.800 12.774 1.00 89.19 101 ARG A C 1
ATOM 834 O O . ARG A 1 101 ? -10.121 -3.898 11.942 1.00 89.19 101 ARG A O 1
ATOM 841 N N . THR A 1 102 ? -9.455 -3.661 14.075 1.00 86.50 102 THR A N 1
ATOM 842 C CA . THR A 1 102 ? -10.810 -3.589 14.623 1.00 86.50 102 THR A CA 1
ATOM 843 C C . THR A 1 102 ? -11.566 -2.389 14.057 1.00 86.50 102 THR A C 1
ATOM 845 O O . THR A 1 102 ? -12.696 -2.559 13.605 1.00 86.50 102 THR A O 1
ATOM 848 N N . LEU A 1 103 ? -10.933 -1.212 14.002 1.00 87.50 103 LEU A N 1
ATOM 849 C CA . LEU A 1 103 ? -11.530 -0.007 13.427 1.00 87.50 103 LEU A CA 1
ATOM 850 C C . LEU A 1 103 ? -11.922 -0.202 11.955 1.00 87.50 103 LEU A C 1
ATOM 852 O O . LEU A 1 103 ? -13.079 -0.006 11.597 1.00 87.50 103 LEU A O 1
ATOM 856 N N . PHE A 1 104 ? -10.996 -0.630 11.095 1.00 87.50 104 PHE A N 1
ATOM 857 C CA . PHE A 1 104 ? -11.275 -0.742 9.658 1.00 87.50 104 PHE A CA 1
ATOM 858 C C . PHE A 1 104 ? -12.279 -1.834 9.306 1.00 87.50 104 PHE A C 1
ATOM 860 O O . PHE A 1 104 ? -13.060 -1.669 8.367 1.00 87.50 104 PHE A O 1
ATOM 867 N N . LYS A 1 105 ? -12.340 -2.906 10.101 1.00 85.38 105 LYS A N 1
ATOM 868 C CA . LYS A 1 105 ? -13.409 -3.902 9.995 1.00 85.38 105 LYS A CA 1
ATOM 869 C C . LYS A 1 105 ? -14.787 -3.269 10.207 1.00 85.38 105 LYS A C 1
ATOM 871 O O . LYS A 1 105 ? -15.742 -3.640 9.523 1.00 85.38 105 LYS A O 1
ATOM 876 N N . VAL A 1 106 ? -14.890 -2.329 11.144 1.00 83.12 106 VAL A N 1
ATOM 877 C CA . VAL A 1 106 ? -16.133 -1.605 11.424 1.00 83.12 106 VAL A CA 1
ATOM 878 C C . VAL A 1 106 ? -16.459 -0.617 10.317 1.00 83.12 106 VAL A C 1
ATOM 880 O O . VAL A 1 106 ? -17.555 -0.681 9.766 1.00 83.12 106 VAL A O 1
ATOM 883 N N . LEU A 1 107 ? -15.496 0.226 9.941 1.00 84.19 107 LEU A N 1
ATOM 884 C CA . LEU A 1 107 ? -15.684 1.223 8.886 1.00 84.19 107 LEU A CA 1
ATOM 885 C C . LEU A 1 107 ? -16.118 0.570 7.567 1.00 84.19 107 LEU A C 1
ATOM 887 O O . LEU A 1 107 ? -16.997 1.086 6.881 1.00 84.19 107 LEU A O 1
ATOM 891 N N . LYS A 1 108 ? -15.561 -0.604 7.235 1.00 84.44 108 LYS A N 1
ATOM 892 C CA . LYS A 1 108 ? -15.979 -1.386 6.063 1.00 84.44 108 LYS A CA 1
ATOM 893 C C . LYS A 1 108 ? -17.415 -1.888 6.197 1.00 84.44 108 LYS A C 1
ATOM 895 O O . LYS A 1 108 ? -18.185 -1.796 5.248 1.00 84.44 108 LYS A O 1
ATOM 900 N N . LYS A 1 109 ? -17.796 -2.421 7.364 1.00 82.38 109 LYS A N 1
ATOM 901 C CA . LYS A 1 109 ? -19.156 -2.935 7.604 1.00 82.38 109 LYS A CA 1
ATOM 902 C C . LYS A 1 109 ? -20.219 -1.829 7.569 1.00 82.38 109 LYS A C 1
ATOM 904 O O . LYS A 1 109 ? -21.347 -2.107 7.183 1.00 82.38 109 LYS A O 1
ATOM 909 N N . GLN A 1 110 ? -19.857 -0.602 7.932 1.00 77.50 110 GLN A N 1
ATOM 910 C CA . GLN A 1 110 ? -20.718 0.579 7.826 1.00 77.50 110 GLN A CA 1
ATOM 911 C C . GLN A 1 110 ? -20.685 1.240 6.434 1.00 77.50 110 GLN A C 1
ATOM 913 O O . GLN A 1 110 ? -21.379 2.226 6.219 1.00 77.50 110 GLN A O 1
ATOM 918 N N . GLY A 1 111 ? -19.890 0.727 5.488 1.00 77.94 111 GLY A N 1
ATOM 919 C CA . GLY A 1 111 ? -19.785 1.281 4.133 1.00 77.94 111 GLY A CA 1
ATOM 920 C C . GLY A 1 111 ? -18.988 2.586 4.026 1.00 77.94 111 GLY A C 1
ATOM 921 O O . GLY A 1 111 ? -18.946 3.175 2.953 1.00 77.94 111 GLY A O 1
ATOM 922 N N . ILE A 1 112 ? -18.321 3.024 5.099 1.00 78.75 112 ILE A N 1
ATOM 923 C CA . ILE A 1 112 ? -17.521 4.264 5.132 1.00 78.75 112 ILE A CA 1
ATOM 924 C C . ILE A 1 112 ? -16.246 4.117 4.292 1.00 78.75 112 ILE A C 1
ATOM 926 O O . ILE A 1 112 ? -15.789 5.061 3.647 1.00 78.75 112 ILE A O 1
ATOM 930 N N . VAL A 1 113 ? -15.664 2.915 4.290 1.00 78.56 113 VAL A N 1
ATOM 931 C CA . VAL A 1 113 ? -14.528 2.568 3.431 1.00 78.56 113 VAL A CA 1
ATOM 932 C C . VAL A 1 113 ? -14.896 1.407 2.521 1.00 78.56 113 VAL A C 1
ATOM 934 O O . VAL A 1 113 ? -15.453 0.401 2.958 1.00 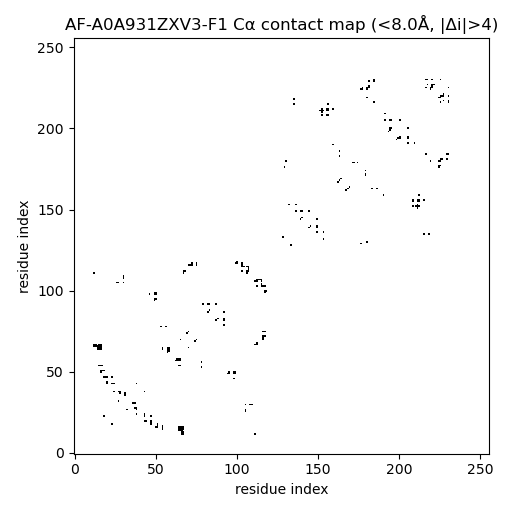78.56 113 VAL A O 1
ATOM 937 N N . ALA A 1 114 ? -14.522 1.517 1.247 1.00 77.19 114 ALA A N 1
ATOM 938 C CA . ALA A 1 114 ? -14.763 0.459 0.268 1.00 77.19 114 ALA A CA 1
ATOM 939 C C . ALA A 1 114 ? -13.914 -0.799 0.540 1.00 77.19 114 ALA A C 1
ATOM 941 O O . ALA A 1 114 ? -14.326 -1.923 0.251 1.00 77.19 114 ALA A O 1
ATOM 942 N N . LYS A 1 115 ? -12.703 -0.624 1.088 1.00 79.56 115 LYS A N 1
ATOM 943 C CA . LYS A 1 115 ? -11.735 -1.702 1.333 1.00 79.56 115 LYS A CA 1
ATOM 944 C C . LYS A 1 115 ? -11.144 -1.573 2.735 1.00 79.56 115 LYS A C 1
ATOM 946 O O . LYS A 1 115 ? -10.864 -0.471 3.190 1.00 79.56 115 LYS A O 1
ATOM 951 N N . ASP A 1 116 ? -10.935 -2.709 3.400 1.00 84.00 116 ASP A N 1
ATOM 952 C CA . ASP A 1 116 ? -10.221 -2.770 4.677 1.00 84.00 116 ASP A CA 1
ATOM 953 C C . ASP A 1 116 ? -8.709 -2.881 4.383 1.00 84.00 116 ASP A C 1
ATOM 955 O O . ASP A 1 116 ? -8.276 -3.913 3.863 1.00 84.00 116 ASP A O 1
ATOM 959 N N . PRO A 1 117 ? -7.899 -1.848 4.684 1.00 84.12 117 PRO A N 1
ATOM 960 C CA . PRO A 1 117 ? -6.461 -1.814 4.413 1.00 84.12 117 PRO A CA 1
ATOM 961 C C . PRO A 1 117 ? -5.656 -2.767 5.305 1.00 84.12 117 PRO A C 1
ATOM 963 O O . PRO A 1 117 ? -4.469 -2.985 5.061 1.00 84.12 117 PRO A O 1
ATOM 966 N N . THR A 1 118 ? -6.276 -3.303 6.359 1.00 85.31 118 THR A N 1
ATOM 967 C CA . THR A 1 118 ? -5.650 -4.190 7.342 1.00 85.31 118 THR A CA 1
ATOM 968 C C . THR A 1 118 ? -5.835 -5.662 7.001 1.00 85.31 118 THR A C 1
ATOM 970 O O . THR A 1 118 ? -5.084 -6.516 7.489 1.00 85.31 118 THR A O 1
ATOM 973 N N . GLN A 1 119 ? -6.814 -5.970 6.145 1.00 80.62 119 GLN A N 1
ATOM 974 C CA . GLN A 1 119 ? -6.932 -7.289 5.557 1.00 80.62 119 GLN A CA 1
ATOM 975 C C . GLN A 1 119 ? -5.688 -7.524 4.711 1.00 80.62 119 GLN A C 1
ATOM 977 O O . GLN A 1 119 ? -5.313 -6.704 3.871 1.00 80.62 119 GLN A O 1
ATOM 982 N N . LYS A 1 120 ? -5.040 -8.677 4.921 1.00 61.22 120 LYS A N 1
ATOM 983 C CA . LYS A 1 120 ? -4.155 -9.195 3.879 1.00 61.22 120 LYS A CA 1
ATOM 984 C C . LYS A 1 120 ? -4.994 -9.191 2.602 1.00 61.22 120 LYS A C 1
ATOM 986 O O . LYS A 1 120 ? -6.138 -9.650 2.691 1.00 61.22 120 LYS A O 1
ATOM 991 N N . PRO A 1 121 ? -4.485 -8.671 1.467 1.00 53.50 121 PRO A N 1
ATOM 992 C CA . PRO A 1 121 ? -5.175 -8.885 0.207 1.00 53.50 121 PRO A CA 1
ATOM 993 C C . PRO A 1 121 ? -5.483 -10.373 0.177 1.00 53.50 121 PRO A C 1
ATOM 995 O O . PRO A 1 121 ? -4.573 -11.173 0.430 1.00 53.50 121 PRO A O 1
ATOM 998 N N . ALA A 1 122 ? -6.767 -10.722 0.045 1.00 44.00 122 ALA A N 1
ATOM 999 C CA . ALA A 1 122 ? -7.136 -12.104 -0.173 1.00 44.00 122 ALA A CA 1
ATOM 1000 C C . ALA A 1 122 ? -6.237 -12.534 -1.322 1.00 44.00 122 ALA A C 1
ATOM 1002 O O . ALA A 1 122 ? -6.277 -11.943 -2.402 1.00 44.00 122 ALA A O 1
ATOM 1003 N N . VAL A 1 123 ? -5.302 -13.436 -1.035 1.00 41.38 123 VAL A N 1
ATOM 1004 C CA . VAL A 1 123 ? -4.569 -14.083 -2.101 1.00 41.38 123 VAL A CA 1
ATOM 1005 C C . VAL A 1 123 ? -5.624 -15.011 -2.667 1.00 41.38 123 VAL A C 1
ATOM 1007 O O . VAL A 1 123 ? -5.744 -16.150 -2.233 1.00 41.38 123 VAL A O 1
ATOM 1010 N N . ASP A 1 124 ? -6.466 -14.468 -3.542 1.00 37.19 124 ASP A N 1
ATOM 1011 C CA . ASP A 1 124 ? -7.177 -15.269 -4.510 1.00 37.19 124 ASP A CA 1
ATOM 1012 C C . ASP A 1 124 ? -6.062 -15.886 -5.345 1.00 37.19 124 ASP A C 1
ATOM 1014 O O . ASP A 1 124 ? -5.525 -15.280 -6.269 1.00 37.19 124 ASP A O 1
ATOM 1018 N N . ILE A 1 125 ? -5.654 -17.091 -4.946 1.00 44.44 125 ILE A N 1
ATOM 1019 C CA . ILE A 1 125 ? -4.719 -17.940 -5.689 1.00 44.44 125 ILE A CA 1
ATOM 1020 C C . ILE A 1 125 ? -5.291 -18.225 -7.098 1.00 44.44 125 ILE A C 1
ATOM 1022 O O . ILE A 1 125 ? -4.553 -18.635 -7.988 1.00 44.44 125 ILE A O 1
ATOM 1026 N N . GLU A 1 126 ? -6.571 -17.912 -7.328 1.00 38.94 126 GLU A N 1
ATOM 1027 C CA . GLU A 1 126 ? -7.298 -18.133 -8.574 1.00 38.94 126 GLU A CA 1
ATOM 1028 C C . GLU A 1 126 ? -7.862 -16.873 -9.254 1.00 38.94 126 GLU A C 1
ATOM 1030 O O . GLU A 1 126 ? -8.465 -16.997 -10.322 1.00 38.94 126 GLU A O 1
ATOM 1035 N N . GLN A 1 127 ? -7.624 -15.648 -8.756 1.00 44.69 127 GLN A N 1
ATOM 1036 C CA . GLN A 1 127 ? -7.823 -14.472 -9.615 1.00 44.69 127 GLN A CA 1
ATOM 1037 C C . GLN A 1 127 ? -6.666 -14.437 -10.601 1.00 44.69 127 GLN A C 1
ATOM 1039 O O . GLN A 1 127 ? -5.592 -13.921 -10.299 1.00 44.69 127 GLN A O 1
ATOM 1044 N N . LYS A 1 128 ? -6.919 -15.095 -11.743 1.00 56.09 128 LYS A N 1
ATOM 1045 C CA . LYS A 1 128 ? -6.253 -15.006 -13.045 1.00 56.09 128 LYS A CA 1
ATOM 1046 C C . LYS A 1 128 ? -5.136 -13.974 -12.984 1.00 56.09 128 LYS A C 1
ATOM 1048 O O . LYS A 1 128 ? -5.449 -12.795 -12.861 1.00 56.09 128 LYS A O 1
ATOM 1053 N N . ASP A 1 129 ? -3.881 -14.429 -13.009 1.00 72.62 129 ASP A N 1
ATOM 1054 C CA . ASP A 1 129 ? -2.668 -13.603 -13.002 1.00 72.62 129 ASP A CA 1
ATOM 1055 C C . ASP A 1 129 ? -2.693 -12.629 -14.192 1.00 72.62 129 ASP A C 1
ATOM 1057 O O . ASP A 1 129 ? -2.028 -12.827 -15.198 1.00 72.62 129 ASP A O 1
ATOM 1061 N N . ALA A 1 130 ? -3.540 -11.603 -14.108 1.00 80.44 130 ALA A N 1
ATOM 1062 C CA . ALA A 1 130 ? -3.952 -10.752 -15.220 1.00 80.44 130 ALA A CA 1
ATOM 1063 C C . ALA A 1 130 ? -2.794 -9.887 -15.715 1.00 80.44 130 ALA A C 1
ATOM 1065 O O . ALA A 1 130 ? -2.838 -9.341 -16.812 1.00 80.44 130 ALA A O 1
ATOM 1066 N N . TRP A 1 131 ? -1.770 -9.785 -14.871 1.00 87.56 131 TRP A N 1
ATOM 1067 C CA . TRP A 1 131 ? -0.525 -9.086 -15.105 1.00 87.56 131 TRP A CA 1
ATOM 1068 C C . TRP A 1 131 ? 0.656 -10.048 -15.278 1.00 87.56 131 TRP A C 1
ATOM 1070 O O . TRP A 1 131 ? 1.792 -9.593 -15.352 1.00 87.56 131 TRP A O 1
ATOM 1080 N N . HIS A 1 132 ? 0.415 -11.362 -15.318 1.00 90.69 132 HIS A N 1
ATOM 1081 C CA . HIS A 1 132 ? 1.425 -12.402 -15.530 1.00 90.69 132 HIS A CA 1
ATOM 1082 C C . HIS A 1 132 ? 2.661 -12.265 -14.609 1.00 90.69 132 HIS A C 1
ATOM 1084 O O . HIS A 1 132 ? 3.806 -12.505 -15.002 1.00 90.69 132 HIS A O 1
ATOM 1090 N N . ILE A 1 133 ? 2.449 -11.874 -13.346 1.00 90.88 133 ILE A N 1
ATOM 1091 C CA . ILE A 1 133 ? 3.496 -11.658 -12.335 1.00 90.88 133 ILE A CA 1
ATOM 1092 C C . ILE A 1 133 ? 4.273 -12.950 -12.068 1.00 90.88 133 ILE A C 1
ATOM 1094 O O . ILE A 1 133 ? 5.476 -12.897 -11.793 1.00 90.88 133 ILE A O 1
ATOM 1098 N N . ARG A 1 134 ? 3.610 -14.113 -12.123 1.00 88.06 134 ARG A N 1
ATOM 1099 C CA . ARG A 1 134 ? 4.270 -15.410 -11.944 1.00 88.06 134 ARG A CA 1
ATOM 1100 C C . ARG A 1 134 ? 5.236 -15.684 -13.090 1.00 88.06 134 ARG A C 1
ATOM 1102 O O . ARG A 1 134 ? 6.394 -15.984 -12.824 1.00 88.06 134 ARG A O 1
ATOM 1109 N N . GLN A 1 135 ? 4.794 -15.504 -14.331 1.00 91.69 135 GLN A N 1
ATOM 1110 C CA . GLN A 1 135 ? 5.644 -15.702 -15.506 1.00 91.69 135 GLN A CA 1
ATOM 1111 C C . GLN A 1 135 ? 6.822 -14.720 -15.509 1.00 91.69 135 GLN A C 1
ATOM 1113 O O . GLN A 1 135 ? 7.956 -15.114 -15.769 1.00 91.69 135 GLN A O 1
ATOM 1118 N N . PHE A 1 136 ? 6.599 -13.465 -15.103 1.00 94.81 136 PHE A N 1
ATOM 1119 C CA . PHE A 1 136 ? 7.689 -12.506 -14.933 1.00 94.81 136 PHE A CA 1
ATOM 1120 C C . PHE A 1 136 ? 8.682 -12.928 -13.843 1.00 94.81 136 PHE A C 1
ATOM 1122 O O . PHE A 1 136 ? 9.894 -12.778 -14.006 1.00 94.81 136 PHE A O 1
ATOM 1129 N N . LYS A 1 137 ? 8.194 -13.457 -12.715 1.00 91.00 137 LYS A N 1
ATOM 1130 C CA . LYS A 1 137 ? 9.051 -13.992 -11.651 1.00 91.00 137 LYS A CA 1
ATOM 1131 C C . LYS A 1 137 ? 9.914 -15.137 -12.187 1.00 91.00 137 LYS A C 1
ATOM 1133 O O . LYS A 1 137 ? 11.122 -15.115 -11.964 1.00 91.00 137 LYS A O 1
ATOM 1138 N N . ASP A 1 138 ? 9.314 -16.077 -12.909 1.00 89.44 138 ASP A N 1
ATOM 1139 C CA . ASP A 1 138 ? 10.006 -17.226 -13.499 1.00 89.44 138 ASP A CA 1
ATOM 1140 C C . ASP A 1 138 ? 11.046 -16.769 -14.539 1.00 89.44 138 ASP A C 1
ATOM 1142 O O . ASP A 1 138 ? 12.193 -17.214 -14.502 1.00 89.44 138 ASP A O 1
ATOM 1146 N N . TYR A 1 139 ? 10.716 -15.775 -15.372 1.00 94.06 139 TYR A N 1
ATOM 1147 C CA . TYR A 1 139 ? 11.669 -15.107 -16.265 1.00 94.06 139 TYR A CA 1
ATOM 1148 C C . TYR A 1 139 ? 12.878 -14.545 -15.502 1.00 94.06 139 TYR A C 1
ATOM 1150 O O . TYR A 1 139 ? 14.021 -14.737 -15.911 1.00 94.06 139 TYR A O 1
ATOM 1158 N N . LEU A 1 140 ? 12.676 -13.876 -14.363 1.00 92.38 140 LEU A N 1
ATOM 1159 C CA . LEU A 1 140 ? 13.803 -13.356 -13.585 1.00 92.38 140 LEU A CA 1
ATOM 1160 C C . LEU A 1 140 ? 14.699 -14.471 -13.020 1.00 92.38 140 LEU A C 1
ATOM 1162 O O . LEU A 1 140 ? 15.914 -14.272 -12.972 1.00 92.38 140 LEU A O 1
ATOM 1166 N N . TYR A 1 141 ? 14.126 -15.616 -12.632 1.00 92.50 141 TYR A N 1
ATOM 1167 C CA . TYR A 1 141 ? 14.890 -16.791 -12.197 1.00 92.50 141 TYR A CA 1
ATOM 1168 C C . TYR A 1 141 ? 15.731 -17.375 -13.329 1.00 92.50 141 TYR A C 1
ATOM 1170 O O . TYR A 1 141 ? 16.936 -17.554 -13.163 1.00 92.50 141 TYR A O 1
ATOM 1178 N N . VAL A 1 142 ? 15.116 -17.618 -14.489 1.00 90.56 142 VAL A N 1
ATOM 1179 C CA . VAL A 1 142 ? 15.796 -18.192 -15.662 1.00 90.56 142 VAL A CA 1
ATOM 1180 C C . VAL A 1 142 ? 16.954 -17.304 -16.124 1.00 90.56 142 VAL A C 1
ATOM 1182 O O . VAL A 1 142 ? 18.014 -17.803 -16.488 1.00 90.56 142 VAL A O 1
ATOM 1185 N N . PHE A 1 143 ? 16.797 -15.982 -16.043 1.00 90.31 143 PHE A N 1
ATOM 1186 C CA . PHE A 1 143 ? 17.842 -15.016 -16.396 1.00 90.31 143 PHE A CA 1
ATOM 1187 C C . PHE A 1 143 ? 18.805 -14.680 -15.238 1.00 90.31 143 PHE A C 1
ATOM 1189 O O . PHE A 1 143 ? 19.518 -13.676 -15.303 1.00 90.31 143 PHE A O 1
ATOM 1196 N N . GLY A 1 144 ? 18.837 -15.495 -14.179 1.00 89.81 144 GLY A N 1
ATOM 1197 C CA . GLY A 1 144 ? 19.871 -15.452 -13.140 1.00 89.81 144 GLY A CA 1
ATOM 1198 C C . GLY A 1 144 ? 19.814 -14.240 -12.207 1.00 89.81 144 GLY A C 1
ATOM 1199 O O . GLY A 1 144 ? 20.839 -13.825 -11.666 1.00 89.81 144 GLY A O 1
ATOM 1200 N N . ALA A 1 145 ? 18.645 -13.623 -12.014 1.00 89.88 145 ALA A N 1
ATOM 1201 C CA . ALA A 1 145 ? 18.515 -12.548 -11.037 1.00 89.88 145 ALA A CA 1
ATOM 1202 C C . ALA A 1 145 ? 18.612 -13.100 -9.602 1.00 89.88 145 ALA A C 1
ATOM 1204 O O . ALA A 1 145 ? 17.985 -14.099 -9.270 1.00 89.88 145 ALA A O 1
ATOM 1205 N N . ALA A 1 146 ? 19.345 -12.413 -8.721 1.00 91.62 146 ALA A N 1
ATOM 1206 C CA . ALA A 1 146 ? 19.432 -12.802 -7.312 1.00 91.62 146 ALA A CA 1
ATOM 1207 C C . ALA A 1 146 ? 18.058 -12.757 -6.611 1.00 91.62 146 ALA A C 1
ATOM 1209 O O . ALA A 1 146 ? 17.272 -11.837 -6.848 1.00 91.62 146 ALA A O 1
ATOM 1210 N N . ASP A 1 147 ? 17.807 -13.669 -5.667 1.00 78.69 147 ASP A N 1
ATOM 1211 C CA . ASP A 1 147 ? 16.522 -13.789 -4.954 1.00 78.69 147 ASP A CA 1
ATOM 1212 C C . ASP A 1 147 ? 16.039 -12.480 -4.322 1.00 78.69 147 ASP A C 1
ATOM 1214 O O . ASP A 1 147 ? 14.862 -12.121 -4.408 1.00 78.69 147 ASP A O 1
ATOM 1218 N N . LEU A 1 148 ? 16.954 -11.720 -3.712 1.00 72.94 148 LEU A N 1
ATOM 1219 C CA . LEU A 1 148 ? 16.626 -10.424 -3.122 1.00 72.94 148 LEU A CA 1
ATOM 1220 C C . LEU A 1 148 ? 16.169 -9.415 -4.189 1.00 72.94 148 LEU A C 1
ATOM 1222 O O . LEU A 1 148 ? 15.239 -8.642 -3.954 1.00 72.94 148 LEU A O 1
ATOM 1226 N N . THR A 1 149 ? 16.779 -9.442 -5.374 1.00 83.94 149 THR A N 1
ATOM 1227 C CA . THR A 1 149 ? 16.396 -8.612 -6.526 1.00 83.94 149 THR A CA 1
ATOM 1228 C C . THR A 1 149 ? 15.023 -9.011 -7.050 1.00 83.94 149 THR A C 1
ATOM 1230 O O . THR A 1 149 ? 14.185 -8.136 -7.258 1.00 83.94 149 THR A O 1
ATOM 1233 N N . ILE A 1 150 ? 14.761 -10.315 -7.187 1.00 82.75 150 ILE A N 1
ATOM 1234 C CA . ILE A 1 150 ? 13.453 -10.846 -7.595 1.00 82.75 150 ILE A CA 1
ATOM 1235 C C . ILE A 1 150 ? 12.383 -10.392 -6.605 1.00 82.75 150 ILE A C 1
ATOM 1237 O O . ILE A 1 150 ? 11.404 -9.756 -6.991 1.00 82.75 150 ILE A O 1
ATOM 1241 N N . LYS A 1 151 ? 12.596 -10.627 -5.305 1.00 78.25 151 LYS A N 1
ATOM 1242 C CA . LYS A 1 151 ? 11.672 -10.203 -4.246 1.00 78.25 151 LYS A CA 1
ATOM 1243 C C . LYS A 1 151 ? 11.405 -8.699 -4.295 1.00 78.25 151 LYS A C 1
ATOM 1245 O O . LYS A 1 151 ? 10.251 -8.281 -4.177 1.00 78.25 151 LYS A O 1
ATOM 1250 N N . ASN A 1 152 ? 12.450 -7.894 -4.482 1.00 82.56 152 ASN A N 1
ATOM 1251 C CA . ASN A 1 152 ? 12.336 -6.444 -4.589 1.00 82.56 152 ASN A CA 1
ATOM 1252 C C . ASN A 1 152 ? 11.503 -6.022 -5.803 1.00 82.56 152 ASN A C 1
ATOM 1254 O O . ASN A 1 152 ? 10.563 -5.249 -5.639 1.00 82.56 152 ASN A O 1
ATOM 1258 N N . TYR A 1 153 ? 11.792 -6.565 -6.987 1.00 89.88 153 TYR A N 1
ATOM 1259 C CA . TYR A 1 153 ? 11.067 -6.236 -8.216 1.00 89.88 153 TYR A CA 1
ATOM 1260 C C . TYR A 1 153 ? 9.605 -6.659 -8.149 1.00 89.88 153 TYR A C 1
ATOM 1262 O O . TYR A 1 153 ? 8.736 -5.858 -8.469 1.00 89.88 153 TYR A O 1
ATOM 1270 N N . ILE A 1 154 ? 9.319 -7.869 -7.667 1.00 88.25 154 ILE A N 1
ATOM 1271 C CA . ILE A 1 154 ? 7.945 -8.358 -7.526 1.00 88.25 154 ILE A CA 1
ATOM 1272 C C . ILE A 1 154 ? 7.164 -7.526 -6.505 1.00 88.25 154 ILE A C 1
ATOM 1274 O O . ILE A 1 154 ? 5.996 -7.210 -6.725 1.00 88.25 154 ILE A O 1
ATOM 1278 N N . THR A 1 155 ? 7.794 -7.133 -5.395 1.00 80.75 155 THR A N 1
ATOM 1279 C CA . THR A 1 155 ? 7.148 -6.256 -4.407 1.00 80.75 155 THR A CA 1
ATOM 1280 C C . THR A 1 155 ? 6.843 -4.891 -5.018 1.00 80.75 155 THR A C 1
ATOM 1282 O O . THR A 1 155 ? 5.719 -4.413 -4.915 1.00 80.75 155 THR A O 1
ATOM 1285 N N . ASP A 1 156 ? 7.811 -4.275 -5.692 1.00 86.25 156 ASP A N 1
ATOM 1286 C CA . ASP A 1 156 ? 7.622 -2.964 -6.314 1.00 86.25 156 ASP A CA 1
ATOM 1287 C C . ASP A 1 156 ? 6.572 -2.993 -7.429 1.00 86.25 156 ASP A C 1
ATOM 1289 O O . ASP A 1 156 ? 5.752 -2.080 -7.517 1.00 86.25 156 ASP A O 1
ATOM 1293 N N . LEU A 1 157 ? 6.550 -4.066 -8.222 1.00 90.81 157 LEU A N 1
ATOM 1294 C CA . LEU A 1 157 ? 5.555 -4.286 -9.264 1.00 90.81 157 LEU A CA 1
ATOM 1295 C C . LEU A 1 157 ? 4.147 -4.408 -8.675 1.00 90.81 157 LEU A C 1
ATOM 1297 O O . LEU A 1 157 ? 3.235 -3.742 -9.148 1.00 90.81 157 LEU A O 1
ATOM 1301 N N . ARG A 1 158 ? 3.962 -5.181 -7.598 1.00 86.88 158 ARG A N 1
ATOM 1302 C CA . ARG A 1 158 ? 2.654 -5.296 -6.927 1.00 86.88 158 ARG A CA 1
ATOM 1303 C C . ARG A 1 158 ? 2.153 -3.966 -6.378 1.00 86.88 158 ARG A C 1
ATOM 1305 O O . ARG A 1 158 ? 0.967 -3.683 -6.474 1.00 86.88 158 ARG A O 1
ATOM 1312 N N . HIS A 1 159 ? 3.043 -3.150 -5.817 1.00 81.88 159 HIS A N 1
ATOM 1313 C CA . HIS A 1 159 ? 2.681 -1.813 -5.341 1.00 81.88 159 HIS A CA 1
ATOM 1314 C C . HIS A 1 159 ? 2.240 -0.901 -6.493 1.00 81.88 159 HIS A C 1
ATOM 1316 O O . HIS A 1 159 ? 1.284 -0.142 -6.355 1.00 81.88 159 HIS A O 1
ATOM 1322 N N . PHE A 1 160 ? 2.938 -0.971 -7.627 1.00 88.88 160 PHE A N 1
ATOM 1323 C CA . PHE A 1 160 ? 2.571 -0.225 -8.824 1.00 88.88 160 PHE A CA 1
ATOM 1324 C C . PHE A 1 160 ? 1.217 -0.676 -9.378 1.00 88.88 160 PHE A C 1
ATOM 1326 O O . PHE A 1 160 ? 0.325 0.153 -9.507 1.00 88.88 160 PHE A O 1
ATOM 1333 N N . LEU A 1 161 ? 1.037 -1.975 -9.627 1.00 88.31 161 LEU A N 1
ATOM 1334 C CA . LEU A 1 161 ? -0.200 -2.527 -10.186 1.00 88.31 161 LEU A CA 1
ATOM 1335 C C . LEU A 1 161 ? -1.395 -2.308 -9.253 1.00 88.31 161 LEU A C 1
ATOM 1337 O O . LEU A 1 161 ? -2.438 -1.851 -9.695 1.00 88.31 161 LEU A O 1
ATOM 1341 N N . GLY A 1 162 ? -1.214 -2.499 -7.943 1.00 83.12 162 GLY A N 1
ATOM 1342 C CA . GLY A 1 162 ? -2.264 -2.208 -6.967 1.00 83.12 162 GLY A CA 1
ATOM 1343 C C . GLY A 1 162 ? -2.678 -0.733 -6.951 1.00 83.12 162 GLY A C 1
ATOM 1344 O O . GLY A 1 162 ? -3.845 -0.431 -6.714 1.00 83.12 162 GLY A O 1
ATOM 1345 N N . TRP A 1 163 ? -1.750 0.188 -7.231 1.00 85.12 163 TRP A N 1
ATOM 1346 C CA . TRP A 1 163 ? -2.086 1.596 -7.430 1.00 85.12 163 TRP A CA 1
ATOM 1347 C C . TRP A 1 163 ? -2.803 1.836 -8.761 1.00 85.12 163 TRP A C 1
ATOM 1349 O O . TRP A 1 163 ? -3.785 2.567 -8.766 1.00 85.12 163 TRP A O 1
ATOM 1359 N N . VAL A 1 164 ? -2.360 1.219 -9.860 1.00 84.38 164 VAL A N 1
ATOM 1360 C CA . VAL A 1 164 ? -3.022 1.332 -11.172 1.00 84.38 164 VAL A CA 1
ATOM 1361 C C . VAL A 1 164 ? -4.476 0.860 -11.087 1.00 84.38 164 VAL A C 1
ATOM 1363 O O . VAL A 1 164 ? -5.377 1.573 -11.525 1.00 84.38 164 VAL A O 1
ATOM 1366 N N . ASP A 1 165 ? -4.718 -0.283 -10.450 1.00 78.94 165 ASP A N 1
ATOM 1367 C CA . ASP A 1 165 ? -6.054 -0.864 -10.298 1.00 78.94 165 ASP A CA 1
ATOM 1368 C C . ASP A 1 165 ? -6.993 0.032 -9.481 1.00 78.94 165 ASP A C 1
ATOM 1370 O O . ASP A 1 165 ? -8.197 0.067 -9.719 1.00 78.94 165 ASP A O 1
ATOM 1374 N N . GLN A 1 166 ? -6.450 0.765 -8.506 1.00 72.81 166 GLN A N 1
ATOM 1375 C CA . GLN A 1 166 ? -7.226 1.652 -7.637 1.00 72.81 166 GLN A CA 1
ATOM 1376 C C . GLN A 1 166 ? -7.418 3.052 -8.222 1.00 72.81 166 GLN A C 1
ATOM 1378 O O . GLN A 1 166 ? -8.477 3.641 -8.038 1.00 72.81 166 GLN A O 1
ATOM 1383 N N . ALA A 1 167 ? -6.391 3.598 -8.873 1.00 69.19 167 ALA A N 1
ATOM 1384 C CA . ALA A 1 167 ? -6.340 5.000 -9.276 1.00 69.19 167 ALA A CA 1
ATOM 1385 C C . ALA A 1 167 ? -6.680 5.228 -10.753 1.00 69.19 167 ALA A C 1
ATOM 1387 O O . ALA A 1 167 ? -6.931 6.370 -11.128 1.00 69.19 167 ALA A O 1
ATOM 1388 N N . VAL A 1 168 ? -6.640 4.184 -11.590 1.00 68.62 168 VAL A N 1
ATOM 1389 C CA . VAL A 1 168 ? -6.775 4.329 -13.048 1.00 68.62 168 VAL A CA 1
ATOM 1390 C C . VAL A 1 168 ? -7.734 3.311 -13.662 1.00 68.62 168 VAL A C 1
ATOM 1392 O O . VAL A 1 168 ? -8.588 3.698 -14.447 1.00 68.62 168 VAL A O 1
ATOM 1395 N N . LEU A 1 169 ? -7.620 2.022 -13.323 1.00 66.88 169 LEU A N 1
ATOM 1396 C CA . LEU A 1 169 ? -8.314 0.949 -14.052 1.00 66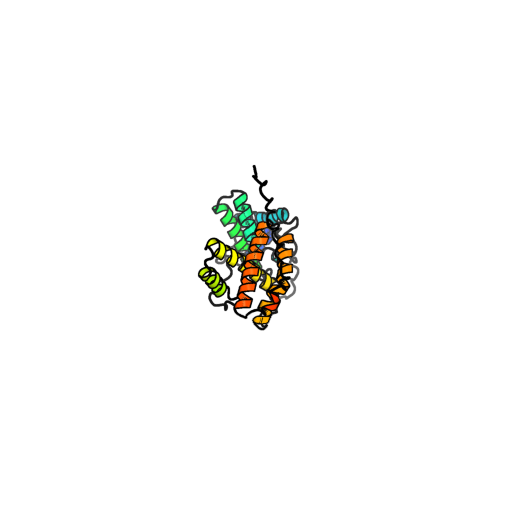.88 169 LEU A CA 1
ATOM 1397 C C . LEU A 1 169 ? -9.584 0.418 -13.374 1.00 66.88 169 LEU A C 1
ATOM 1399 O O . LEU A 1 169 ? -10.156 -0.552 -13.864 1.00 66.88 169 LEU A O 1
ATOM 1403 N N . ALA A 1 170 ? -10.059 1.041 -12.291 1.00 61.97 170 ALA A N 1
ATOM 1404 C CA . ALA A 1 170 ? -11.211 0.559 -11.517 1.00 61.97 170 ALA A CA 1
ATOM 1405 C C . ALA A 1 170 ? -12.484 0.315 -12.364 1.00 61.97 170 ALA A C 1
ATOM 1407 O O . ALA A 1 170 ? -13.294 -0.536 -12.005 1.00 61.97 170 ALA A O 1
ATOM 1408 N N . SER A 1 171 ? -12.634 1.012 -13.497 1.00 57.91 171 SER A N 1
ATOM 1409 C CA . SER A 1 171 ? -13.727 0.857 -14.471 1.00 57.91 171 SER A CA 1
ATOM 1410 C C . SER A 1 171 ? -13.337 0.142 -15.780 1.00 57.91 171 SER A C 1
ATOM 1412 O O . SER A 1 171 ? -14.221 -0.279 -16.520 1.00 57.91 171 SER A O 1
ATOM 1414 N N . ASP A 1 172 ? -12.041 -0.054 -16.053 1.00 59.12 172 ASP A N 1
ATOM 1415 C CA . ASP A 1 172 ? -11.510 -0.460 -17.372 1.00 59.12 172 ASP A CA 1
ATOM 1416 C C . ASP A 1 172 ? -11.058 -1.931 -17.444 1.00 59.12 172 ASP A C 1
ATOM 1418 O O . ASP A 1 172 ? -10.560 -2.384 -18.480 1.00 59.12 172 ASP A O 1
ATOM 1422 N N . PHE A 1 173 ? -11.248 -2.714 -16.377 1.00 61.06 173 PHE A N 1
ATOM 1423 C CA . PHE A 1 173 ? -10.809 -4.118 -16.301 1.00 61.06 173 PHE A CA 1
ATOM 1424 C C . PHE A 1 173 ? -11.423 -5.053 -17.358 1.00 61.06 173 PHE A C 1
ATOM 1426 O O . PHE A 1 173 ? -10.841 -6.104 -17.642 1.00 61.06 173 PHE A O 1
ATOM 1433 N N . ASN A 1 174 ? -12.547 -4.653 -17.966 1.00 58.94 174 ASN A N 1
ATOM 1434 C CA . ASN A 1 174 ? -13.213 -5.374 -19.057 1.00 58.94 174 ASN A CA 1
ATOM 1435 C C . ASN A 1 174 ? -12.567 -5.143 -20.437 1.00 58.94 174 ASN A C 1
ATOM 1437 O O . ASN A 1 174 ? -13.000 -5.735 -21.424 1.00 58.94 174 ASN A O 1
ATOM 1441 N N . SER A 1 175 ? -11.541 -4.295 -20.520 1.00 65.50 175 SER A N 1
ATOM 1442 C CA . SER A 1 175 ? -10.826 -4.018 -21.767 1.00 65.50 175 SER A CA 1
ATOM 1443 C C . SER A 1 175 ? -9.892 -5.167 -22.162 1.00 65.50 175 SER A C 1
ATOM 1445 O O . SER A 1 175 ? -9.420 -5.928 -21.312 1.00 65.50 175 SER A O 1
ATOM 1447 N N . ALA A 1 176 ? -9.582 -5.265 -23.458 1.00 76.06 176 ALA A N 1
ATOM 1448 C CA . ALA A 1 176 ? -8.652 -6.260 -23.993 1.00 76.06 176 ALA A CA 1
ATOM 1449 C C . ALA A 1 176 ? -7.295 -6.237 -23.259 1.00 76.06 176 ALA A C 1
ATOM 1451 O O . ALA A 1 176 ? -6.789 -5.174 -22.896 1.00 76.06 176 ALA A O 1
ATOM 1452 N N . GLU A 1 177 ? -6.684 -7.411 -23.067 1.00 78.69 177 GLU A N 1
ATOM 1453 C CA . GLU A 1 177 ? -5.454 -7.573 -22.276 1.00 78.69 177 GLU A CA 1
ATOM 1454 C C . GLU A 1 177 ? -4.326 -6.647 -22.736 1.00 78.69 177 GLU A C 1
ATOM 1456 O O . GLU A 1 177 ? -3.741 -5.937 -21.920 1.00 78.69 177 GLU A O 1
ATOM 1461 N N . GLN A 1 178 ? -4.107 -6.574 -24.045 1.00 79.62 178 GLN A N 1
ATOM 1462 C CA . GLN A 1 178 ? -3.117 -5.693 -24.649 1.00 79.62 178 GLN A CA 1
ATOM 1463 C C . GLN A 1 178 ? -3.344 -4.212 -24.294 1.00 79.62 178 GLN A C 1
ATOM 1465 O O . GLN A 1 178 ? -2.403 -3.512 -23.926 1.00 79.62 178 GLN A O 1
ATOM 1470 N N . TYR A 1 179 ? -4.592 -3.732 -24.320 1.00 81.75 179 TYR A N 1
ATOM 1471 C CA . TYR A 1 179 ? -4.914 -2.350 -23.946 1.00 81.75 179 TYR A CA 1
ATOM 1472 C C . TYR A 1 179 ? -4.564 -2.063 -22.478 1.00 81.75 179 TYR A C 1
ATOM 1474 O O . TYR A 1 179 ? -3.981 -1.023 -22.171 1.00 81.75 179 TYR A O 1
ATOM 1482 N N . ARG A 1 180 ? -4.848 -3.007 -21.569 1.00 85.38 180 ARG A N 1
ATOM 1483 C CA . ARG A 1 180 ? -4.519 -2.862 -20.138 1.00 85.38 180 ARG A CA 1
ATOM 1484 C C . ARG A 1 180 ? -3.013 -2.723 -19.914 1.00 85.38 180 ARG A C 1
ATOM 1486 O O . ARG A 1 180 ? -2.584 -1.888 -19.122 1.00 85.38 180 ARG A O 1
ATOM 1493 N N . PHE A 1 181 ? -2.214 -3.514 -20.626 1.00 88.62 181 PHE A N 1
ATOM 1494 C CA . PHE A 1 181 ? -0.757 -3.455 -20.549 1.00 88.62 181 PHE A CA 1
ATOM 1495 C C . PHE A 1 181 ? -0.183 -2.173 -21.172 1.00 88.62 181 PHE A C 1
ATOM 1497 O O . PHE A 1 181 ? 0.729 -1.573 -20.602 1.00 88.62 181 PHE A O 1
ATOM 1504 N N . GLU A 1 182 ? -0.736 -1.694 -22.287 1.00 87.69 182 GLU A N 1
ATOM 1505 C CA . GLU A 1 182 ? -0.327 -0.421 -22.900 1.00 87.69 182 GLU A CA 1
ATOM 1506 C C . GLU A 1 182 ? -0.628 0.776 -21.989 1.00 87.69 182 GLU A C 1
ATOM 1508 O O . GLU A 1 182 ? 0.210 1.672 -21.845 1.00 87.69 182 GLU A O 1
ATOM 1513 N N . LYS A 1 183 ? -1.757 0.750 -21.269 1.00 87.06 183 LYS A N 1
ATOM 1514 C CA . LYS A 1 183 ? -2.074 1.761 -20.252 1.00 87.06 183 LYS A CA 1
ATOM 1515 C C . LYS A 1 183 ? -1.044 1.839 -19.127 1.00 87.06 183 LYS A C 1
ATOM 1517 O O . LYS A 1 183 ? -0.827 2.930 -18.602 1.00 87.06 183 LYS A O 1
ATOM 1522 N N . LEU A 1 184 ? -0.335 0.752 -18.796 1.00 89.81 184 LEU A N 1
ATOM 1523 C CA . LEU A 1 184 ? 0.742 0.797 -17.795 1.00 89.81 184 LEU A CA 1
ATOM 1524 C C . LEU A 1 184 ? 1.868 1.768 -18.183 1.00 89.81 184 LEU A C 1
ATOM 1526 O O . LEU A 1 184 ? 2.490 2.372 -17.307 1.00 89.81 184 LEU A O 1
ATOM 1530 N N . ILE A 1 185 ? 2.129 1.931 -19.482 1.00 88.75 185 ILE A N 1
ATOM 1531 C CA . ILE A 1 185 ? 3.146 2.857 -19.995 1.00 88.75 185 ILE A CA 1
ATOM 1532 C C . ILE A 1 185 ? 2.685 4.298 -19.797 1.00 88.75 185 ILE A C 1
ATOM 1534 O O . ILE A 1 185 ? 3.444 5.123 -19.289 1.00 88.75 185 ILE A O 1
ATOM 1538 N N . GLU A 1 186 ? 1.431 4.580 -20.146 1.00 86.81 186 GLU A N 1
ATOM 1539 C CA . GLU A 1 186 ? 0.819 5.908 -20.038 1.00 86.81 186 GLU A CA 1
ATOM 1540 C C . GLU A 1 186 ? 0.811 6.424 -18.592 1.00 86.81 186 GLU A C 1
ATOM 1542 O O . GLU A 1 186 ? 1.074 7.599 -18.339 1.00 86.81 186 GLU A O 1
ATOM 1547 N N . VAL A 1 187 ? 0.582 5.535 -17.623 1.00 88.50 187 VAL A N 1
ATOM 1548 C CA . VAL A 1 187 ? 0.466 5.899 -16.200 1.00 88.50 187 VAL A CA 1
ATOM 1549 C C . VAL A 1 187 ? 1.799 5.878 -15.449 1.00 88.50 187 VAL A C 1
ATOM 1551 O O . VAL A 1 187 ? 1.888 6.378 -14.324 1.00 88.50 187 VAL A O 1
ATOM 1554 N N . LEU A 1 188 ? 2.868 5.333 -16.039 1.00 90.31 188 LEU A N 1
ATOM 1555 C CA . LEU A 1 188 ? 4.183 5.255 -15.397 1.00 90.31 188 LEU A CA 1
ATOM 1556 C C . LEU A 1 188 ? 4.759 6.638 -15.011 1.00 90.31 188 LEU A C 1
ATOM 1558 O O . LEU A 1 188 ? 5.296 6.764 -13.901 1.00 90.31 188 LEU A O 1
ATOM 1562 N N . PRO A 1 189 ? 4.650 7.701 -15.839 1.00 89.00 189 PRO A N 1
ATOM 1563 C CA . PRO A 1 189 ? 5.043 9.053 -15.445 1.00 89.00 189 PRO A CA 1
ATOM 1564 C C . PRO A 1 189 ? 4.253 9.578 -14.240 1.00 89.00 189 PRO A C 1
ATOM 1566 O O . PRO A 1 189 ? 4.846 10.193 -13.351 1.00 89.00 189 PRO A O 1
ATOM 1569 N N . LEU A 1 190 ? 2.949 9.289 -14.166 1.00 87.94 190 LEU A N 1
ATOM 1570 C CA . LEU A 1 190 ? 2.093 9.682 -13.042 1.00 87.94 190 LEU A CA 1
ATOM 1571 C C . LEU A 1 190 ? 2.521 8.968 -11.757 1.00 87.94 190 LEU A C 1
ATOM 1573 O O . LEU A 1 190 ? 2.680 9.604 -10.713 1.00 87.94 190 LEU A O 1
ATOM 1577 N N . TYR A 1 191 ? 2.824 7.670 -11.843 1.00 89.06 191 TYR A N 1
ATOM 1578 C CA . TYR A 1 191 ? 3.349 6.916 -10.708 1.00 89.06 191 TYR A CA 1
ATOM 1579 C C . TYR A 1 191 ? 4.693 7.466 -10.224 1.00 89.06 191 TYR A C 1
ATOM 1581 O O . TYR A 1 191 ? 4.911 7.619 -9.023 1.00 89.06 191 TYR A O 1
ATOM 1589 N N . ARG A 1 192 ? 5.595 7.837 -11.143 1.00 88.38 192 ARG A N 1
ATOM 1590 C CA . ARG A 1 192 ? 6.857 8.499 -10.782 1.00 88.38 192 ARG A CA 1
ATOM 1591 C C . ARG A 1 192 ? 6.606 9.806 -10.032 1.00 88.38 192 ARG A C 1
ATOM 1593 O O . ARG A 1 192 ? 7.265 10.041 -9.021 1.00 88.38 192 ARG A O 1
ATOM 1600 N N . GLN A 1 193 ? 5.678 10.643 -10.500 1.00 85.31 193 GLN A N 1
ATOM 1601 C CA . GLN A 1 193 ? 5.328 11.885 -9.806 1.00 85.31 193 GLN A CA 1
ATOM 1602 C C . GLN A 1 193 ? 4.754 11.607 -8.413 1.00 85.31 193 GLN A C 1
ATOM 1604 O O . GLN A 1 193 ? 5.153 12.275 -7.462 1.00 85.31 193 GLN A O 1
ATOM 1609 N N . ARG A 1 194 ? 3.902 10.584 -8.267 1.00 84.25 194 ARG A N 1
ATOM 1610 C CA . ARG A 1 194 ? 3.401 10.117 -6.965 1.00 84.25 194 ARG A CA 1
ATOM 1611 C C . ARG A 1 194 ? 4.541 9.713 -6.032 1.00 84.25 194 ARG A C 1
ATOM 1613 O O . ARG A 1 194 ? 4.567 10.160 -4.891 1.00 84.25 194 ARG A O 1
ATOM 1620 N N . LEU A 1 195 ? 5.505 8.922 -6.502 1.00 82.81 195 LEU A N 1
ATOM 1621 C CA . LEU A 1 195 ? 6.648 8.513 -5.680 1.00 82.81 195 LEU A CA 1
ATOM 1622 C C . LEU A 1 195 ? 7.466 9.718 -5.187 1.00 82.81 195 LEU A C 1
ATOM 1624 O O . LEU A 1 195 ? 7.887 9.746 -4.033 1.00 82.81 195 LEU A O 1
ATOM 1628 N N . VAL A 1 196 ? 7.654 10.729 -6.038 1.00 80.62 196 VAL A N 1
ATOM 1629 C CA . VAL A 1 196 ? 8.387 11.952 -5.674 1.00 80.62 196 VAL A CA 1
ATOM 1630 C C . VAL A 1 196 ? 7.591 12.821 -4.696 1.00 80.62 196 VAL A C 1
ATOM 1632 O O . VAL A 1 196 ? 8.153 13.281 -3.710 1.00 80.62 196 VAL A O 1
ATOM 1635 N N . LYS A 1 197 ? 6.297 13.045 -4.954 1.00 74.00 197 LYS A N 1
ATOM 1636 C CA . LYS A 1 197 ? 5.476 14.011 -4.204 1.00 74.00 197 LYS A CA 1
ATOM 1637 C C . LYS A 1 197 ? 4.900 13.458 -2.902 1.00 74.00 197 LYS A C 1
ATOM 1639 O O . LYS A 1 197 ? 4.790 14.194 -1.936 1.00 74.00 197 LYS A O 1
ATOM 1644 N N . ILE A 1 198 ? 4.483 12.192 -2.895 1.00 62.47 198 ILE A N 1
ATOM 1645 C CA . ILE A 1 198 ? 3.650 11.629 -1.821 1.00 62.47 198 ILE A CA 1
ATOM 1646 C C . ILE A 1 198 ? 4.475 10.785 -0.849 1.00 62.47 198 ILE A C 1
ATOM 1648 O O . ILE A 1 198 ? 4.136 10.704 0.323 1.00 62.47 198 ILE A O 1
ATOM 1652 N N . THR A 1 199 ? 5.547 10.136 -1.316 1.00 59.34 199 THR A N 1
ATOM 1653 C CA . THR A 1 199 ? 6.209 9.093 -0.510 1.00 59.34 199 THR A CA 1
ATOM 1654 C C . THR A 1 199 ? 7.530 9.508 0.141 1.00 59.34 199 THR A C 1
ATOM 1656 O O . THR A 1 199 ? 8.126 8.675 0.814 1.00 59.34 199 THR A O 1
ATOM 1659 N N . ASN A 1 200 ? 8.001 10.748 -0.074 1.00 65.44 200 ASN A N 1
ATOM 1660 C CA . ASN A 1 200 ? 9.298 11.276 0.395 1.00 65.44 200 ASN A CA 1
ATOM 1661 C C . ASN A 1 200 ? 10.459 10.257 0.289 1.00 65.44 200 ASN A C 1
ATOM 1663 O O . ASN A 1 200 ? 11.352 10.175 1.133 1.00 65.44 200 ASN A O 1
ATOM 1667 N N . LEU A 1 201 ? 10.415 9.399 -0.737 1.00 73.56 201 LEU A N 1
ATOM 1668 C CA . LEU A 1 201 ? 11.353 8.297 -0.881 1.00 73.56 201 LEU A CA 1
ATOM 1669 C C . LEU A 1 201 ? 12.698 8.821 -1.368 1.00 73.56 201 LEU A C 1
ATOM 1671 O O . LEU A 1 201 ? 12.770 9.636 -2.289 1.00 73.56 201 LEU A O 1
ATOM 1675 N N . ALA A 1 202 ? 13.774 8.242 -0.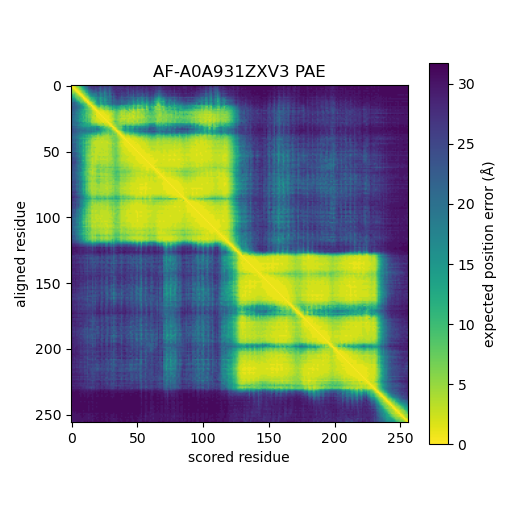834 1.00 78.88 202 ALA A N 1
ATOM 1676 C CA . ALA A 1 202 ? 15.115 8.511 -1.328 1.00 78.88 202 ALA A CA 1
ATOM 1677 C C . ALA A 1 202 ? 15.195 8.280 -2.856 1.00 78.88 202 ALA A C 1
ATOM 1679 O O . ALA A 1 202 ? 14.650 7.286 -3.360 1.00 78.88 202 ALA A O 1
ATOM 1680 N N . PRO A 1 203 ? 15.934 9.118 -3.611 1.00 80.94 203 PRO A N 1
ATOM 1681 C CA . PRO A 1 203 ? 16.045 8.990 -5.066 1.00 80.94 203 PRO A CA 1
ATOM 1682 C C . PRO A 1 203 ? 16.483 7.594 -5.536 1.00 80.94 203 PRO A C 1
ATOM 1684 O O . PRO A 1 203 ? 16.016 7.107 -6.567 1.00 80.94 203 PRO A O 1
ATOM 1687 N N . ALA A 1 204 ? 17.342 6.917 -4.766 1.00 77.50 204 ALA A N 1
ATOM 1688 C CA . ALA A 1 204 ? 17.771 5.544 -5.033 1.00 77.50 204 ALA A CA 1
ATOM 1689 C C . ALA A 1 204 ? 16.609 4.535 -4.957 1.00 77.50 204 ALA A C 1
ATOM 1691 O O . ALA A 1 204 ? 16.485 3.664 -5.820 1.00 77.50 204 ALA A O 1
ATOM 1692 N N . SER A 1 205 ? 15.709 4.690 -3.984 1.00 74.50 205 SER A N 1
ATOM 1693 C CA . SER A 1 205 ? 14.518 3.848 -3.820 1.00 74.50 205 SER A CA 1
ATOM 1694 C C . SER A 1 205 ? 13.526 4.041 -4.964 1.00 74.50 205 SER A C 1
ATOM 1696 O O . SER A 1 205 ? 12.971 3.058 -5.461 1.00 74.50 205 SER A O 1
ATOM 1698 N N . ILE A 1 206 ? 13.352 5.283 -5.429 1.00 83.38 206 ILE A N 1
ATOM 1699 C CA . ILE A 1 206 ? 12.527 5.602 -6.604 1.00 83.38 206 ILE A CA 1
ATOM 1700 C C . ILE A 1 206 ? 13.138 4.971 -7.860 1.00 83.38 206 ILE A C 1
ATOM 1702 O O . ILE A 1 206 ? 12.443 4.278 -8.602 1.00 83.38 206 ILE A O 1
ATOM 1706 N N . LYS A 1 207 ? 14.449 5.138 -8.082 1.00 84.88 207 LYS A N 1
ATOM 1707 C CA . LYS A 1 207 ? 15.156 4.519 -9.216 1.00 84.88 207 LYS A CA 1
ATOM 1708 C C . LYS A 1 207 ? 15.016 2.995 -9.211 1.00 84.88 207 LYS A C 1
ATOM 1710 O O . LYS A 1 207 ? 14.721 2.422 -10.257 1.00 84.88 207 LYS A O 1
ATOM 1715 N N . ARG A 1 208 ? 15.168 2.349 -8.050 1.00 86.00 208 ARG A N 1
ATOM 1716 C CA . ARG A 1 208 ? 14.987 0.896 -7.889 1.00 86.00 208 ARG A CA 1
ATOM 1717 C C . ARG A 1 208 ? 13.572 0.460 -8.276 1.00 86.00 208 ARG A C 1
ATOM 1719 O O . ARG A 1 208 ? 13.436 -0.436 -9.105 1.00 86.00 208 ARG A O 1
ATOM 1726 N N . LYS A 1 209 ? 12.547 1.131 -7.737 1.00 86.81 209 LYS A N 1
ATOM 1727 C CA . LYS A 1 209 ? 11.132 0.859 -8.046 1.00 86.81 209 LYS A CA 1
ATOM 1728 C C . LYS A 1 209 ? 10.857 0.952 -9.544 1.00 86.81 209 LYS A C 1
ATOM 1730 O O . LYS A 1 209 ? 10.341 0.015 -10.145 1.00 86.81 209 LYS A O 1
ATOM 1735 N N . LEU A 1 210 ? 11.277 2.056 -10.163 1.00 90.25 210 LEU A N 1
ATOM 1736 C CA . LEU A 1 210 ? 11.096 2.274 -11.599 1.00 90.25 210 LEU A CA 1
ATOM 1737 C C . LEU A 1 210 ? 11.891 1.278 -12.450 1.00 90.25 210 LEU A C 1
ATOM 1739 O O . LEU A 1 210 ? 11.446 0.931 -13.537 1.00 90.25 210 LEU A O 1
ATOM 1743 N N . SER A 1 211 ? 13.049 0.807 -11.982 1.00 89.81 211 SER A N 1
ATOM 1744 C CA . SER A 1 211 ? 13.838 -0.210 -12.686 1.00 89.81 211 SER A CA 1
ATOM 1745 C C . SER A 1 211 ? 13.096 -1.546 -12.773 1.00 89.81 211 SER A C 1
ATOM 1747 O O . SER A 1 211 ? 12.978 -2.107 -13.861 1.00 89.81 211 SER A O 1
ATOM 1749 N N . GLY A 1 212 ? 12.515 -2.011 -11.659 1.00 89.56 212 GLY A N 1
ATOM 1750 C CA . GLY A 1 212 ? 11.703 -3.232 -11.641 1.00 89.56 212 GLY A CA 1
ATOM 1751 C C . GLY A 1 212 ? 10.500 -3.146 -12.584 1.00 89.56 212 GLY A C 1
ATOM 1752 O O . GLY A 1 212 ? 10.284 -4.052 -13.386 1.00 89.56 212 GLY A O 1
ATOM 1753 N N . ILE A 1 213 ? 9.783 -2.016 -12.559 1.00 94.38 213 ILE A N 1
ATOM 1754 C CA . ILE A 1 213 ? 8.614 -1.783 -13.424 1.00 94.38 213 ILE A CA 1
ATOM 1755 C C . ILE A 1 213 ? 9.021 -1.717 -14.902 1.00 94.38 213 ILE A C 1
ATOM 1757 O O . ILE A 1 213 ? 8.397 -2.355 -15.742 1.00 94.38 213 ILE A O 1
ATOM 1761 N N . ARG A 1 214 ? 10.107 -1.013 -15.243 1.00 93.38 214 ARG A N 1
ATOM 1762 C CA . ARG A 1 214 ? 10.614 -0.977 -16.626 1.00 93.38 214 ARG A CA 1
ATOM 1763 C C . ARG A 1 214 ? 11.028 -2.356 -17.121 1.00 93.38 214 ARG A C 1
ATOM 1765 O O . ARG A 1 214 ? 10.743 -2.695 -18.263 1.00 93.38 214 ARG A O 1
ATOM 1772 N N . LYS A 1 215 ? 11.683 -3.158 -16.277 1.00 93.75 215 LYS A N 1
ATOM 1773 C CA . LYS A 1 215 ? 12.071 -4.525 -16.643 1.00 93.75 215 LYS A CA 1
ATOM 1774 C C . LYS A 1 215 ? 10.845 -5.402 -16.902 1.00 93.75 215 LYS A C 1
ATOM 1776 O O . LYS A 1 215 ? 10.877 -6.198 -17.834 1.00 93.75 215 LYS A O 1
ATOM 1781 N N . PHE A 1 216 ? 9.777 -5.215 -16.129 1.00 95.19 216 PHE A N 1
ATOM 1782 C CA . PHE A 1 216 ? 8.490 -5.864 -16.362 1.00 95.19 216 PHE A CA 1
ATOM 1783 C C . PHE A 1 216 ? 7.846 -5.433 -17.687 1.00 95.19 216 PHE A C 1
ATOM 1785 O O . PHE A 1 216 ? 7.438 -6.296 -18.455 1.00 95.19 216 PHE A O 1
ATOM 1792 N N . LEU A 1 217 ? 7.818 -4.136 -18.012 1.00 93.88 217 LEU A N 1
ATOM 1793 C CA . LEU A 1 217 ? 7.273 -3.647 -19.290 1.00 93.88 217 LEU A CA 1
ATOM 1794 C C . LEU A 1 217 ? 8.071 -4.163 -20.497 1.00 93.88 217 LEU A C 1
ATOM 1796 O O . LEU A 1 217 ? 7.488 -4.589 -21.487 1.00 93.88 217 LEU A O 1
ATOM 1800 N N . LEU A 1 218 ? 9.404 -4.188 -20.395 1.00 92.62 218 LEU A N 1
ATOM 1801 C CA . LEU A 1 218 ? 10.273 -4.758 -21.431 1.00 92.62 218 LEU A CA 1
ATOM 1802 C C . LEU A 1 218 ? 10.026 -6.253 -21.625 1.00 92.62 218 LEU A C 1
ATOM 1804 O O . LEU A 1 218 ? 9.986 -6.729 -22.754 1.00 92.62 218 LEU A O 1
ATOM 1808 N N . TRP A 1 219 ? 9.879 -6.998 -20.530 1.00 94.75 219 TRP A N 1
ATOM 1809 C CA . TRP A 1 219 ? 9.512 -8.407 -20.594 1.00 94.75 219 TRP A CA 1
ATOM 1810 C C . TRP A 1 219 ? 8.124 -8.585 -21.226 1.00 94.75 219 TRP A C 1
ATOM 1812 O O . TRP A 1 219 ? 7.983 -9.362 -22.160 1.00 94.75 219 TRP A O 1
ATOM 1822 N N . SER A 1 220 ? 7.144 -7.776 -20.828 1.00 92.19 220 SER A N 1
ATOM 1823 C CA . SER A 1 220 ? 5.779 -7.836 -21.364 1.00 92.19 220 SER A CA 1
ATOM 1824 C C . SER A 1 220 ? 5.731 -7.572 -22.873 1.00 92.19 220 SER A C 1
ATOM 1826 O O . SER A 1 220 ? 4.964 -8.204 -23.591 1.00 92.19 220 SER A O 1
ATOM 1828 N N . ALA A 1 221 ? 6.591 -6.685 -23.381 1.00 91.31 221 ALA A N 1
ATOM 1829 C CA . ALA A 1 221 ? 6.752 -6.463 -24.817 1.00 91.31 221 ALA A CA 1
ATOM 1830 C C . ALA A 1 221 ? 7.417 -7.644 -25.549 1.00 91.31 221 ALA A C 1
ATOM 1832 O O . ALA A 1 221 ? 7.118 -7.899 -26.716 1.00 91.31 221 ALA A O 1
ATOM 1833 N N . LYS A 1 222 ? 8.317 -8.386 -24.887 1.00 90.25 222 LYS A N 1
ATOM 1834 C CA . LYS A 1 222 ? 8.910 -9.611 -25.453 1.00 90.25 222 LYS A CA 1
ATOM 1835 C C . LYS A 1 222 ? 7.892 -10.742 -25.563 1.00 90.25 222 LYS A C 1
ATOM 1837 O O . LYS A 1 222 ? 7.893 -11.420 -26.583 1.00 90.25 222 LYS A O 1
ATOM 1842 N N . GLU A 1 223 ? 7.033 -10.894 -24.558 1.00 90.38 223 GLU A N 1
ATOM 1843 C CA . GLU A 1 223 ? 5.955 -11.896 -24.536 1.00 90.38 223 GLU A CA 1
ATOM 1844 C C . GLU A 1 223 ? 4.756 -11.517 -25.427 1.00 90.38 223 GLU A C 1
ATOM 1846 O O . GLU A 1 223 ? 3.844 -12.314 -25.612 1.00 90.38 223 GLU A O 1
ATOM 1851 N N . GLY A 1 224 ? 4.746 -10.308 -26.004 1.00 88.56 224 GLY A N 1
ATOM 1852 C CA . GLY A 1 224 ? 3.699 -9.856 -26.925 1.00 88.56 224 GLY A CA 1
ATOM 1853 C C . GLY A 1 224 ? 2.479 -9.206 -26.263 1.00 88.56 224 GLY A C 1
ATOM 1854 O O . GLY A 1 224 ? 1.522 -8.884 -26.960 1.00 88.56 224 GLY A O 1
ATOM 1855 N N . PHE A 1 225 ? 2.508 -8.944 -24.952 1.00 88.88 225 PHE A N 1
ATOM 1856 C CA . PHE A 1 225 ? 1.431 -8.227 -24.249 1.00 88.88 225 PHE A CA 1
ATOM 1857 C C . PHE A 1 225 ? 1.407 -6.723 -24.556 1.00 88.88 225 PHE A C 1
ATOM 1859 O O . PHE A 1 225 ? 0.391 -6.062 -24.359 1.00 88.88 225 PHE A O 1
ATOM 1866 N N . ILE A 1 226 ? 2.533 -6.170 -25.014 1.00 89.75 226 ILE A N 1
ATOM 1867 C CA . ILE A 1 226 ? 2.696 -4.763 -25.388 1.00 89.75 226 ILE A CA 1
ATOM 1868 C C . ILE A 1 226 ? 3.354 -4.698 -26.765 1.00 89.75 226 ILE A C 1
ATOM 1870 O O . ILE A 1 226 ? 4.315 -5.421 -27.033 1.00 89.75 226 ILE A O 1
ATOM 1874 N N . ARG A 1 227 ? 2.901 -3.768 -27.609 1.00 85.75 227 ARG A N 1
ATOM 1875 C CA . ARG A 1 227 ? 3.626 -3.365 -28.822 1.00 85.75 227 ARG A CA 1
ATOM 1876 C C . ARG A 1 227 ? 5.053 -2.905 -28.489 1.00 85.75 227 ARG A C 1
ATOM 1878 O O . ARG A 1 227 ? 5.244 -1.984 -27.692 1.00 85.75 227 ARG A O 1
ATOM 1885 N N . LYS A 1 228 ? 6.068 -3.536 -29.088 1.00 83.06 228 LYS A N 1
ATOM 1886 C CA . LYS A 1 228 ? 7.492 -3.292 -28.769 1.00 83.06 228 LYS A CA 1
ATOM 1887 C C . LYS A 1 228 ? 7.890 -1.827 -28.950 1.00 83.06 228 LYS A C 1
ATOM 1889 O O . LYS A 1 228 ? 8.660 -1.294 -28.152 1.00 83.06 228 LYS A O 1
ATOM 1894 N N . GLU A 1 229 ? 7.279 -1.159 -29.921 1.00 82.31 229 GLU A N 1
ATOM 1895 C CA . GLU A 1 229 ? 7.512 0.239 -30.288 1.00 82.31 229 GLU A CA 1
ATOM 1896 C C . GLU A 1 229 ? 7.132 1.222 -29.168 1.00 82.31 229 GLU A C 1
ATOM 1898 O O . GLU A 1 229 ? 7.606 2.353 -29.148 1.00 82.31 229 GLU A O 1
ATOM 1903 N N . LEU A 1 230 ? 6.285 0.807 -28.218 1.00 80.00 230 LEU A N 1
ATOM 1904 C CA . LEU A 1 230 ? 5.869 1.647 -27.091 1.00 80.00 230 LEU A CA 1
ATOM 1905 C C . LEU A 1 230 ? 6.859 1.625 -25.921 1.00 80.00 230 LEU A C 1
ATOM 1907 O O . LEU A 1 230 ? 6.829 2.517 -25.072 1.00 80.00 230 LEU A O 1
ATOM 1911 N N . VAL A 1 231 ? 7.709 0.599 -25.838 1.00 81.38 231 VAL A N 1
ATOM 1912 C CA . VAL A 1 231 ? 8.662 0.410 -24.727 1.00 81.38 231 VAL A CA 1
ATOM 1913 C C . VAL A 1 231 ? 10.091 0.701 -25.171 1.00 81.38 231 VAL A C 1
ATOM 1915 O O . VAL A 1 231 ? 10.912 1.179 -24.383 1.00 81.38 231 VAL A O 1
ATOM 1918 N N . GLU A 1 232 ? 10.392 0.447 -26.439 1.00 71.44 232 GLU A N 1
ATOM 1919 C CA . GLU A 1 232 ? 11.642 0.842 -27.064 1.00 71.44 232 GLU A CA 1
ATOM 1920 C C . GLU A 1 232 ? 11.537 2.304 -27.512 1.00 71.44 232 GLU A C 1
ATOM 1922 O O . GLU A 1 232 ? 11.036 2.613 -28.588 1.00 71.44 232 GLU A O 1
ATOM 1927 N N . THR A 1 233 ? 12.032 3.243 -26.699 1.00 53.97 233 THR A N 1
ATOM 1928 C CA . THR A 1 233 ? 12.349 4.580 -27.232 1.00 53.97 233 THR A CA 1
ATOM 1929 C C . THR A 1 233 ? 13.297 4.413 -28.420 1.00 53.97 233 THR A C 1
ATOM 1931 O O . THR A 1 233 ? 14.211 3.585 -28.297 1.00 53.97 233 THR A O 1
ATOM 1934 N N . PRO A 1 234 ? 13.175 5.205 -29.506 1.00 38.34 234 PRO A N 1
ATOM 1935 C CA . PRO A 1 234 ? 14.146 5.173 -30.588 1.00 38.34 234 PRO A CA 1
ATOM 1936 C C . PRO A 1 234 ? 15.531 5.331 -29.972 1.00 38.34 234 PRO A C 1
ATOM 1938 O O . PRO A 1 234 ? 15.835 6.352 -29.348 1.00 38.34 234 PRO A O 1
ATOM 1941 N N . ARG A 1 235 ? 16.365 4.293 -30.076 1.00 41.34 235 ARG A N 1
ATOM 1942 C CA . ARG A 1 235 ? 17.783 4.441 -29.777 1.00 41.34 235 ARG A CA 1
ATOM 1943 C C . ARG A 1 235 ? 18.299 5.420 -30.819 1.00 41.34 235 ARG A C 1
ATOM 1945 O O . ARG A 1 235 ? 18.566 5.016 -31.945 1.00 41.34 235 ARG A O 1
ATOM 1952 N N . VAL A 1 236 ? 18.449 6.695 -30.459 1.00 36.34 236 VAL A N 1
ATOM 1953 C CA . VAL A 1 236 ? 19.441 7.522 -31.144 1.00 36.34 236 VAL A CA 1
ATOM 1954 C C . VAL A 1 236 ? 20.737 6.724 -31.017 1.00 36.34 236 VAL A C 1
ATOM 1956 O O . VAL A 1 236 ? 21.098 6.378 -29.884 1.00 36.34 236 VAL A O 1
ATOM 1959 N N . PRO A 1 237 ? 21.384 6.325 -32.126 1.00 34.78 237 PRO A N 1
ATOM 1960 C CA . PRO A 1 237 ? 22.638 5.606 -32.050 1.00 34.78 237 PRO A CA 1
ATOM 1961 C C . PRO A 1 237 ? 23.586 6.475 -31.236 1.00 34.78 237 PRO A C 1
ATOM 1963 O O . PRO A 1 237 ? 23.981 7.555 -31.669 1.00 34.78 237 PRO A O 1
ATOM 1966 N N . THR A 1 238 ? 23.923 6.040 -30.026 1.00 36.53 238 THR A N 1
ATOM 1967 C CA . THR A 1 238 ? 25.051 6.615 -29.312 1.00 36.53 238 THR A CA 1
ATOM 1968 C C . THR A 1 238 ? 26.268 6.205 -30.119 1.00 36.53 238 THR A C 1
ATOM 1970 O O . THR A 1 238 ? 26.804 5.111 -29.932 1.00 36.53 238 THR A O 1
ATOM 1973 N N . ALA A 1 239 ? 26.661 7.051 -31.070 1.00 36.94 239 ALA A N 1
ATOM 1974 C CA . ALA A 1 239 ? 28.003 7.031 -31.601 1.00 36.94 239 ALA A CA 1
ATOM 1975 C C . ALA A 1 239 ? 28.923 7.068 -30.378 1.00 36.94 239 ALA A C 1
ATOM 1977 O O . ALA A 1 239 ? 28.929 8.035 -29.614 1.00 36.94 239 ALA A O 1
ATOM 1978 N N . LYS A 1 240 ? 29.628 5.960 -30.136 1.00 33.69 240 LYS A N 1
ATOM 1979 C CA . LYS A 1 240 ? 30.778 5.948 -29.236 1.00 33.69 240 LYS A CA 1
ATOM 1980 C C . LYS A 1 240 ? 31.649 7.133 -29.672 1.00 33.69 240 LYS A C 1
ATOM 1982 O O . LYS A 1 240 ? 31.989 7.167 -30.857 1.00 33.69 240 LYS A O 1
ATOM 1987 N N . PRO A 1 241 ? 32.009 8.089 -28.797 1.00 38.91 241 PRO A N 1
ATOM 1988 C CA . PRO A 1 241 ? 33.071 9.013 -29.150 1.00 38.91 241 PRO A CA 1
ATOM 1989 C C . PRO A 1 241 ? 34.283 8.148 -29.496 1.00 38.91 241 PRO A C 1
ATOM 1991 O O . PRO A 1 241 ? 34.657 7.260 -28.723 1.00 38.91 241 PRO A O 1
ATOM 1994 N N . ALA A 1 242 ? 34.799 8.323 -30.713 1.00 41.56 242 ALA A N 1
ATOM 1995 C CA . ALA A 1 242 ? 35.995 7.640 -31.163 1.00 41.56 242 ALA A CA 1
ATOM 1996 C C . ALA A 1 242 ? 37.076 7.890 -30.111 1.00 41.56 242 ALA A C 1
ATOM 1998 O O . ALA A 1 242 ? 37.409 9.036 -29.808 1.00 41.56 242 ALA A O 1
ATOM 1999 N N . VAL A 1 243 ? 37.562 6.812 -29.500 1.00 43.41 243 VAL A N 1
ATOM 2000 C CA . VAL A 1 243 ? 38.738 6.869 -28.641 1.00 43.41 243 VAL A CA 1
ATOM 2001 C C . VAL A 1 243 ? 39.853 7.382 -29.541 1.00 43.41 243 VAL A C 1
ATOM 2003 O O . VAL A 1 243 ? 40.227 6.700 -30.495 1.00 43.41 243 VAL A O 1
ATOM 2006 N N . ALA A 1 244 ? 40.312 8.609 -29.297 1.00 45.88 244 ALA A N 1
ATOM 2007 C CA . ALA A 1 244 ? 41.495 9.135 -29.951 1.00 45.88 244 ALA A CA 1
ATOM 2008 C C . ALA A 1 244 ? 42.624 8.127 -29.714 1.00 45.88 244 ALA A C 1
ATOM 2010 O O . ALA A 1 244 ? 42.955 7.817 -28.566 1.00 45.88 244 ALA A O 1
ATOM 2011 N N . ALA A 1 245 ? 43.145 7.555 -30.799 1.00 44.09 245 ALA A N 1
ATOM 2012 C CA . ALA A 1 245 ? 44.306 6.687 -30.737 1.00 44.09 245 ALA A CA 1
ATOM 2013 C C . ALA A 1 245 ? 45.450 7.448 -30.042 1.00 44.09 245 ALA A C 1
ATOM 2015 O O . ALA A 1 245 ? 45.614 8.647 -30.296 1.00 44.09 245 ALA A O 1
ATOM 2016 N N . PRO A 1 246 ? 46.227 6.802 -29.159 1.00 40.56 246 PRO A N 1
ATOM 2017 C CA . PRO A 1 246 ? 47.375 7.452 -28.553 1.00 40.56 246 PRO A CA 1
ATOM 2018 C C . PRO A 1 246 ? 48.345 7.865 -29.664 1.00 40.56 246 PRO A C 1
ATOM 2020 O O . PRO A 1 246 ? 48.744 7.045 -30.490 1.00 40.56 246 PRO A O 1
ATOM 2023 N N . VAL A 1 247 ? 48.694 9.152 -29.690 1.00 47.31 247 VAL A N 1
ATOM 2024 C CA . VAL A 1 247 ? 49.752 9.692 -30.544 1.00 47.31 247 VAL A CA 1
ATOM 2025 C C . VAL A 1 247 ? 51.049 8.983 -30.159 1.00 47.31 247 VAL A C 1
ATOM 2027 O O . VAL A 1 247 ? 51.618 9.240 -29.100 1.00 47.31 247 VAL A O 1
ATOM 2030 N N . VAL A 1 248 ? 51.494 8.054 -31.002 1.00 50.66 248 VAL A N 1
ATOM 2031 C CA . VAL A 1 248 ? 52.828 7.4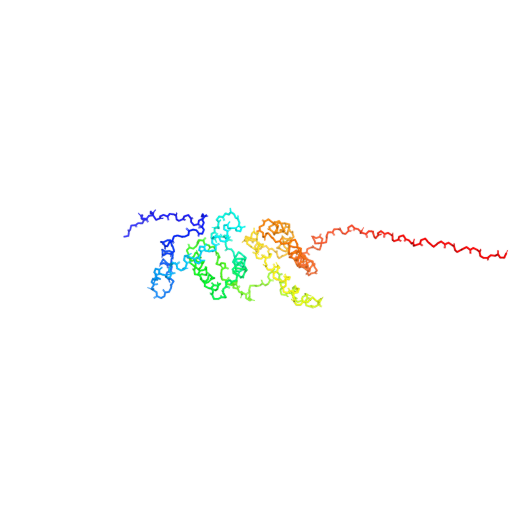62 -30.910 1.00 50.66 248 VAL A CA 1
ATOM 2032 C C . VAL A 1 248 ? 53.808 8.520 -31.408 1.00 50.66 248 VAL A C 1
ATOM 2034 O O . VAL A 1 248 ? 53.854 8.819 -32.600 1.00 50.66 248 VAL A O 1
ATOM 2037 N N . LEU A 1 249 ? 54.557 9.127 -30.489 1.00 46.84 249 LEU A N 1
ATOM 2038 C CA . LEU A 1 249 ? 55.712 9.955 -30.833 1.00 46.84 249 LEU A CA 1
ATOM 2039 C C . LEU A 1 249 ? 56.785 9.049 -31.466 1.00 46.84 249 LEU A C 1
ATOM 2041 O O . LEU A 1 249 ? 57.116 8.021 -30.868 1.00 46.84 249 LEU A O 1
ATOM 2045 N N . PRO A 1 250 ? 57.335 9.379 -32.649 1.00 45.50 250 PRO A N 1
ATOM 2046 C CA . PRO A 1 250 ? 58.430 8.605 -33.219 1.00 45.50 250 PRO A CA 1
ATOM 2047 C C . PRO A 1 250 ? 59.684 8.744 -32.345 1.00 45.50 250 PRO A C 1
ATOM 2049 O O . PRO A 1 250 ? 60.032 9.839 -31.900 1.00 45.50 250 PRO A O 1
ATOM 2052 N N . ALA A 1 251 ? 60.346 7.614 -32.087 1.00 50.16 251 ALA A N 1
ATOM 2053 C CA . ALA A 1 251 ? 61.595 7.554 -31.338 1.00 50.16 251 ALA A CA 1
ATOM 2054 C C . ALA A 1 251 ? 62.703 8.369 -32.039 1.00 50.16 251 ALA A C 1
ATOM 2056 O O . ALA A 1 251 ? 62.747 8.400 -33.273 1.00 50.16 251 ALA A O 1
ATOM 2057 N N . PRO A 1 252 ? 63.606 9.020 -31.284 1.00 46.19 252 PRO A N 1
ATOM 2058 C CA . PRO A 1 252 ? 64.705 9.778 -31.864 1.00 46.19 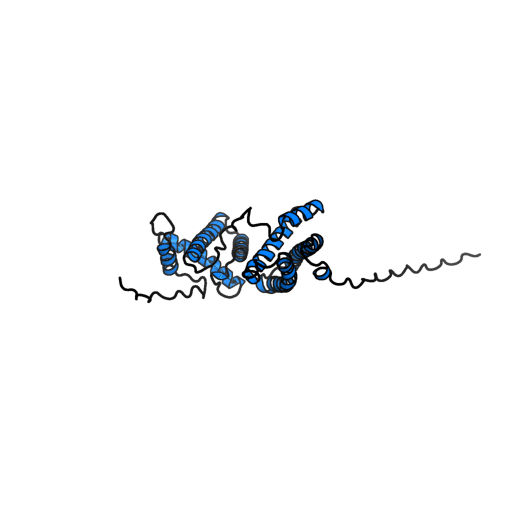252 PRO A CA 1
ATOM 2059 C C . PRO A 1 252 ? 65.664 8.837 -32.604 1.00 46.19 252 PRO A C 1
ATOM 2061 O O . PRO A 1 252 ? 66.120 7.834 -32.056 1.00 46.19 252 PRO A O 1
ATOM 2064 N N . ASN A 1 253 ? 65.948 9.181 -33.861 1.00 46.22 253 ASN A N 1
ATOM 2065 C CA . ASN A 1 253 ? 66.917 8.513 -34.725 1.00 46.22 253 ASN A CA 1
ATOM 2066 C C . ASN A 1 253 ? 68.269 8.365 -34.006 1.00 46.22 253 ASN A C 1
ATOM 2068 O O . ASN A 1 253 ? 68.912 9.362 -33.684 1.00 46.22 253 ASN A O 1
ATOM 2072 N N . GLN A 1 254 ? 68.718 7.126 -33.807 1.00 43.31 254 GLN A N 1
ATOM 2073 C CA . GLN A 1 254 ? 70.133 6.828 -33.610 1.00 43.31 254 GLN A CA 1
ATOM 2074 C C . GLN A 1 254 ? 70.765 6.608 -34.983 1.00 43.31 254 GLN A C 1
ATOM 2076 O O . GLN A 1 254 ? 70.522 5.590 -35.628 1.00 43.31 254 GLN A O 1
ATOM 2081 N N . ALA A 1 255 ? 71.590 7.556 -35.414 1.00 46.03 255 ALA A N 1
ATOM 2082 C CA . ALA A 1 255 ? 72.614 7.325 -36.419 1.00 46.03 255 ALA A CA 1
ATOM 2083 C C . ALA A 1 255 ? 73.833 8.195 -36.077 1.00 46.03 255 ALA A C 1
ATOM 2085 O O . ALA A 1 255 ? 73.726 9.417 -36.100 1.00 46.03 255 ALA A O 1
ATOM 2086 N N . TRP A 1 256 ? 74.892 7.490 -35.662 1.00 43.22 256 TRP A N 1
ATOM 2087 C CA . TRP A 1 256 ? 76.338 7.752 -35.732 1.00 43.22 256 TRP A CA 1
ATOM 2088 C C . TRP A 1 256 ? 76.826 9.187 -35.949 1.00 43.22 256 TRP A C 1
ATOM 2090 O O . TRP A 1 256 ? 76.580 9.744 -37.040 1.00 43.22 256 TRP A O 1
#

Mean predicted aligned error: 17.48 Å

Nearest PDB structures (foldseek):
  2kd1-assembly1_A  TM=6.921E-01  e=5.689E-01  Bacillus cereus ATCC 14579
  6en2-assembly1_B  TM=4.566E-01  e=4.287E-01  Enterococcus faecalis
  6en1-assembly1_A  TM=4.578E-01  e=8.695E-01  Enterococcus faecalis
  6emy-assembly1_B  TM=4.931E-01  e=2.571E+00  Enterococcus faecalis

Radius of gyration: 26.82 Å; Cα contacts (8 Å, |Δi|>4): 166; chains: 1; bounding box: 119×36×66 Å

Foldseek 3Di:
DDPDPPPPDPPCLVFALDDDLVRQQVLCQVQVPDDNDGDDSVRSVLLSVLSVLLQVVCCVVVVGGDHPARDALVSLVVSLVVCVVVVDDPVSSVSSLVSLQSVLVSCCVVVVYVDRRSDDPPPPVPPPPLLPLVVVLVVCVVVPHDPVLSVLLSVLVCVLVVCCCVPPCVPPPPDDSLVSLLVSLVCLVVVLVCCVPPVVDDPVSSVSSSVSSLSSSCVCCVVPSYPNPSSDDPPPPPPDPPPPDPPDDDDDDDDD